Protein AF-A0A1D9QKJ8-F1 (afdb_monomer_lite)

Sequence (264 aa):
MQGLYPPAPGVQGMDSVLANGSIVKYSLGGYQYPNINSLSEKDYNYIWIAGINQCRTYDIATKFTKTSPNSTSLIASTEYFYLSLANTIFAGVGTSMINYRNAIDLYYHALYQYNHNSSIFEMPNSFGLLQILNGFVSEQAISFNTPSTGSSIQYIAGQTFASKIIQQFQQTISSSGISDKLSLYFGSYKPMLAFFYLSSLSTSDVTGRRFSTLPDYGSTIAFELFSYAEEGQYDSSTPFPNANELWVRFIFRNGTLNTDPLIS

Foldseek 3Di:
DCVVVPQDAPPDDPQDQDPVRDTDDDPPRRDDDDDDDDDDLPHPVVCQFCVCPPPPVLVVQLVCLCVDPVNVVQQVVCLVVQQVCCVPLVDPPDSVCRTLSNLVVSLVSLVCCCVPPVRLVPPPCSVVSSVVSQVSVLVSLLSQQQDDVPDGCSLSNLVSNVVVVVVLVVVCVVVQNPPSVDDDDDHAQRNQSSVCVVVCQLVDPVRNVVNSTRAAPPKDKDKDKDFDDPPPRDDPPDGRDDPVRIDIDIWIFRDDDPPTDIDD

Organism: Sclerotinia sclerotiorum (strain ATCC 18683 / 1980 / Ss-1) (NCBI:txid665079)

Secondary structure (DSSP, 8-state):
-TTTS---TT-----EE-TTS-EE--HHHH-------PPPTTSGGGHHHHTTTT-HHHHHHHHHHHTSHHHHHHHHHHHHHHHHTTTTTTTTS-GGG-SGGGHHHHHHHHHHHHHH-HHHHTSTTHHHHHHHHHHHHHHHHHHHHS-BTTB-GGGHHHHHHHHHHHHHHHHHHHTTTSS-S-------HHHHHHHHHHTTTTTSTTTHHHHSSPPPTT-EEEEEEEE---TT---TTSPPPPGGGEEEEEEEE-SS-TTPPEE-

Structure (mmCIF, N/CA/C/O backbone):
data_AF-A0A1D9QKJ8-F1
#
_entry.id   AF-A0A1D9QKJ8-F1
#
loop_
_atom_site.group_PDB
_atom_site.id
_atom_site.type_symbol
_atom_site.label_atom_id
_atom_site.label_alt_id
_atom_site.label_comp_id
_atom_site.label_asym_id
_atom_site.label_entity_id
_atom_site.label_seq_id
_atom_site.pdbx_PDB_ins_code
_atom_site.Cartn_x
_atom_site.Cartn_y
_atom_site.Cartn_z
_atom_site.occupancy
_atom_site.B_iso_or_equiv
_atom_site.auth_seq_id
_atom_site.auth_comp_id
_atom_site.auth_asym_id
_atom_site.auth_atom_id
_atom_site.pdbx_PDB_model_num
ATOM 1 N N . MET A 1 1 ? -1.146 -14.017 -11.000 1.00 89.38 1 MET A N 1
ATOM 2 C CA . MET A 1 1 ? -0.435 -14.105 -12.296 1.00 89.38 1 MET A CA 1
ATOM 3 C C . MET A 1 1 ? -1.234 -14.768 -13.415 1.00 89.38 1 MET A C 1
ATOM 5 O O . MET A 1 1 ? -1.060 -14.352 -14.548 1.00 89.38 1 MET A O 1
ATOM 9 N N . GLN A 1 2 ? -2.123 -15.731 -13.139 1.00 87.81 2 GLN A N 1
ATOM 10 C CA . GLN A 1 2 ? -2.889 -16.430 -14.189 1.00 87.81 2 GLN A CA 1
ATOM 11 C C . GLN A 1 2 ? -3.814 -15.535 -15.034 1.00 87.81 2 GLN A C 1
ATOM 13 O O . GLN A 1 2 ? -4.114 -15.881 -16.162 1.00 87.81 2 GLN A O 1
ATOM 18 N N . GLY A 1 3 ? -4.240 -14.368 -14.538 1.00 89.06 3 GLY A N 1
ATOM 19 C CA . GLY A 1 3 ? -4.951 -13.396 -15.382 1.00 89.06 3 GLY A CA 1
ATOM 20 C C . GLY A 1 3 ? -4.054 -12.696 -16.414 1.00 89.06 3 GLY A C 1
ATOM 21 O O . GLY A 1 3 ? -4.531 -12.335 -17.480 1.00 89.06 3 GLY A O 1
ATOM 22 N N . LEU A 1 4 ? -2.761 -12.519 -16.109 1.00 90.31 4 LEU A N 1
ATOM 23 C CA . LEU A 1 4 ? -1.786 -11.870 -16.997 1.00 90.31 4 LEU A CA 1
ATOM 24 C C . LEU A 1 4 ? -1.161 -12.868 -17.981 1.00 90.31 4 LEU A C 1
ATOM 26 O O . LEU A 1 4 ? -0.953 -12.547 -19.144 1.00 90.31 4 LEU A O 1
ATOM 30 N N . TYR A 1 5 ? -0.889 -14.083 -17.503 1.00 88.94 5 TYR A N 1
ATOM 31 C CA . TYR A 1 5 ? -0.404 -15.208 -18.298 1.00 88.94 5 TYR A CA 1
ATOM 32 C C . TYR A 1 5 ? -1.419 -16.354 -18.203 1.00 88.94 5 TYR A C 1
ATOM 34 O O . TYR A 1 5 ? -1.206 -17.285 -17.421 1.00 88.94 5 TYR A O 1
ATOM 42 N N . PRO A 1 6 ? -2.555 -16.262 -18.918 1.00 88.94 6 PRO A N 1
ATOM 43 C CA . PRO A 1 6 ? -3.586 -17.295 -18.885 1.00 88.94 6 PRO A CA 1
ATOM 44 C C . PRO A 1 6 ? -3.075 -18.615 -19.468 1.00 88.94 6 PRO A C 1
ATOM 46 O O . PRO A 1 6 ? -2.099 -18.611 -20.225 1.00 88.94 6 PRO A O 1
ATOM 49 N N . PRO A 1 7 ? -3.722 -19.754 -19.156 1.00 86.12 7 PRO A N 1
ATOM 50 C CA . PRO A 1 7 ? -3.390 -21.022 -19.787 1.00 86.12 7 PRO A CA 1
ATOM 51 C C . PRO A 1 7 ? -3.369 -20.882 -21.309 1.00 86.12 7 PRO A C 1
ATOM 53 O O . PRO A 1 7 ? -4.294 -20.318 -21.895 1.00 86.12 7 PRO A O 1
ATOM 56 N N . ALA A 1 8 ? -2.306 -21.373 -21.937 1.00 80.81 8 ALA A N 1
ATOM 57 C CA . ALA A 1 8 ? -2.072 -21.232 -23.365 1.00 80.81 8 ALA A CA 1
ATOM 58 C C . ALA A 1 8 ? -1.996 -22.628 -24.010 1.00 80.81 8 ALA A C 1
ATOM 60 O O . ALA A 1 8 ? -0.919 -23.233 -24.085 1.00 80.81 8 ALA A O 1
ATOM 61 N N . PRO A 1 9 ? -3.144 -23.188 -24.441 1.00 69.94 9 PRO A N 1
ATOM 62 C CA . PRO A 1 9 ? -3.193 -24.518 -25.027 1.00 69.94 9 PRO A CA 1
ATOM 63 C C . PRO A 1 9 ? -2.342 -24.559 -26.295 1.00 69.94 9 PRO A C 1
ATOM 65 O O . PRO A 1 9 ? -2.531 -23.757 -27.205 1.00 69.94 9 PRO A O 1
ATOM 68 N N . GLY A 1 10 ? -1.404 -25.500 -26.369 1.00 60.25 10 GLY A N 1
ATOM 69 C CA . GLY A 1 10 ? -0.581 -25.682 -27.566 1.00 60.25 10 GLY A CA 1
ATOM 70 C C . GLY A 1 10 ? 0.582 -24.700 -27.727 1.00 60.25 10 GLY A C 1
ATOM 71 O O . GLY A 1 10 ? 1.268 -24.784 -28.744 1.00 60.25 10 GLY A O 1
ATOM 72 N N . VAL A 1 11 ? 0.863 -23.829 -26.746 1.00 56.53 11 VAL A N 1
ATOM 73 C CA . VAL A 1 11 ? 2.169 -23.153 -26.691 1.00 56.53 11 VAL A CA 1
ATOM 74 C C . VAL A 1 11 ? 3.240 -24.220 -26.484 1.00 56.53 11 VAL A C 1
ATOM 76 O O . VAL A 1 11 ? 3.262 -24.906 -25.461 1.00 56.53 11 VAL A O 1
ATOM 79 N N . GLN A 1 12 ? 4.092 -24.397 -27.495 1.00 52.91 12 GLN A N 1
ATOM 80 C CA . GLN A 1 12 ? 5.248 -25.281 -27.423 1.00 52.91 12 GLN A CA 1
ATOM 81 C C . GLN A 1 12 ? 6.295 -24.667 -26.493 1.00 52.91 12 GLN A C 1
ATOM 83 O O . GLN A 1 12 ? 6.817 -23.583 -26.740 1.00 52.91 12 GLN A O 1
ATOM 88 N N . GLY A 1 13 ? 6.610 -25.381 -25.426 1.00 58.38 13 GLY A N 1
ATOM 89 C CA . GLY A 1 13 ? 7.698 -25.100 -24.500 1.00 58.38 13 GLY A CA 1
ATOM 90 C C . GLY A 1 13 ? 8.037 -26.394 -23.768 1.00 58.38 13 GLY A C 1
ATOM 91 O O . GLY A 1 13 ? 7.184 -27.275 -23.727 1.00 58.38 13 GLY A O 1
ATOM 92 N N . MET A 1 14 ? 9.288 -26.515 -23.291 1.00 52.50 14 MET A N 1
ATOM 93 C CA . MET A 1 14 ? 9.975 -27.754 -22.859 1.00 52.50 14 MET A CA 1
ATOM 94 C C . MET A 1 14 ? 9.083 -29.003 -22.794 1.00 52.50 14 MET A C 1
ATOM 96 O O . MET A 1 14 ? 8.659 -29.432 -21.719 1.00 52.50 14 MET A O 1
ATOM 100 N N . ASP A 1 15 ? 8.831 -29.592 -23.967 1.00 62.16 15 ASP A N 1
ATOM 101 C CA . ASP A 1 15 ? 8.231 -30.911 -24.089 1.00 62.16 15 ASP A CA 1
ATOM 102 C C . ASP A 1 15 ? 9.105 -31.874 -23.285 1.00 62.16 15 ASP A C 1
ATOM 104 O O . ASP A 1 15 ? 10.252 -32.159 -23.637 1.00 62.16 15 ASP A O 1
ATOM 108 N N . SER A 1 16 ? 8.588 -32.327 -22.146 1.00 59.88 16 SER A N 1
ATOM 109 C CA . SER A 1 16 ? 9.307 -33.280 -21.313 1.00 59.88 16 SER A CA 1
ATOM 110 C C . SER A 1 16 ? 8.993 -34.669 -21.839 1.00 59.88 16 SER A C 1
ATOM 112 O O . SER A 1 16 ? 7.868 -35.160 -21.715 1.00 59.88 16 SER A O 1
ATOM 114 N N . VAL A 1 17 ? 9.986 -35.292 -22.470 1.00 73.12 17 VAL A N 1
ATOM 115 C CA . VAL A 1 17 ? 9.892 -36.681 -22.915 1.00 73.12 17 VAL A CA 1
ATOM 116 C C . VAL A 1 17 ? 10.095 -37.577 -21.697 1.00 73.12 17 VAL A C 1
ATOM 118 O O . VAL A 1 17 ? 11.156 -37.568 -21.073 1.00 73.12 17 VAL A O 1
ATOM 121 N N . LEU A 1 18 ? 9.066 -38.336 -21.332 1.00 73.19 18 LEU A N 1
ATOM 122 C CA . LEU A 1 18 ? 9.160 -39.332 -20.269 1.00 73.19 18 LEU A CA 1
ATOM 123 C C . LEU A 1 18 ? 10.002 -40.530 -20.725 1.00 73.19 18 LEU A C 1
ATOM 125 O O . LEU A 1 18 ? 10.158 -40.790 -21.916 1.00 73.19 18 LEU A O 1
ATOM 129 N N . ALA A 1 19 ? 10.479 -41.332 -19.770 1.00 76.62 19 ALA A N 1
ATOM 130 C CA . ALA A 1 19 ? 11.290 -42.525 -20.042 1.00 76.62 19 ALA A CA 1
ATOM 131 C C . ALA A 1 19 ? 10.606 -43.571 -20.955 1.00 76.62 19 ALA A C 1
ATOM 133 O O . ALA A 1 19 ? 11.277 -44.429 -21.517 1.00 76.62 19 ALA A O 1
ATOM 134 N N . ASN A 1 20 ? 9.280 -43.503 -21.119 1.00 83.38 20 ASN A N 1
ATOM 135 C CA . ASN A 1 20 ? 8.497 -44.354 -22.021 1.00 83.38 20 ASN A CA 1
ATOM 136 C C . ASN A 1 20 ? 8.283 -43.747 -23.426 1.00 83.38 20 ASN A C 1
ATOM 138 O O . ASN A 1 20 ? 7.482 -44.271 -24.197 1.00 83.38 20 ASN A O 1
ATOM 142 N N . GLY A 1 21 ? 8.933 -42.623 -23.743 1.00 74.88 21 GLY A N 1
ATOM 143 C CA . GLY A 1 21 ? 8.820 -41.928 -25.028 1.00 74.88 21 GLY A CA 1
ATOM 144 C C . GLY A 1 21 ? 7.562 -41.070 -25.200 1.00 74.88 21 GLY A C 1
ATOM 145 O O . GLY A 1 21 ? 7.396 -40.449 -26.248 1.00 74.88 21 GLY A O 1
ATOM 146 N N . SER A 1 22 ? 6.677 -41.001 -24.200 1.00 79.62 22 SER A N 1
ATOM 147 C CA . SER A 1 22 ? 5.527 -40.093 -24.252 1.00 79.62 22 SER A CA 1
ATOM 148 C C . SER A 1 22 ? 5.946 -38.652 -23.968 1.00 79.62 22 SER A C 1
ATOM 150 O O . SER A 1 22 ? 6.802 -38.385 -23.124 1.00 79.62 22 SER A O 1
ATOM 152 N N . ILE A 1 23 ? 5.331 -37.718 -24.690 1.00 72.81 23 ILE A N 1
ATOM 153 C CA . ILE A 1 23 ? 5.560 -36.286 -24.520 1.00 72.81 23 ILE A CA 1
ATOM 154 C C . ILE A 1 23 ? 4.530 -35.757 -23.529 1.00 72.81 23 ILE A C 1
ATOM 156 O O . ILE A 1 23 ? 3.327 -35.770 -23.809 1.00 72.81 23 ILE A O 1
ATOM 160 N N . VAL A 1 24 ? 4.995 -35.262 -22.385 1.00 67.56 24 VAL A N 1
ATOM 161 C CA . VAL A 1 24 ? 4.147 -34.488 -21.478 1.00 67.56 24 VAL A CA 1
ATOM 162 C C . VAL A 1 24 ? 4.137 -33.053 -21.976 1.00 67.56 24 VAL A C 1
ATOM 164 O O . VAL A 1 24 ? 5.076 -32.290 -21.757 1.00 67.56 24 VAL A O 1
ATOM 167 N N . LYS A 1 25 ? 3.043 -32.704 -22.653 1.00 64.50 25 LYS A N 1
ATOM 168 C CA . LYS A 1 25 ? 2.666 -31.310 -22.901 1.00 64.50 25 LYS A CA 1
ATOM 169 C C . LYS A 1 25 ? 2.309 -30.674 -21.555 1.00 64.50 25 LYS A C 1
ATOM 171 O O . LYS A 1 25 ? 1.781 -31.385 -20.698 1.00 64.50 25 LYS A O 1
ATOM 176 N N . TYR A 1 26 ? 2.590 -29.379 -21.375 1.00 67.38 26 TYR A N 1
ATOM 177 C CA . TYR A 1 26 ? 2.303 -28.605 -20.153 1.00 67.38 26 TYR A CA 1
ATOM 178 C C . TYR A 1 26 ? 1.117 -29.154 -19.343 1.00 67.38 26 TYR A C 1
ATOM 180 O O . TYR A 1 26 ? -0.009 -29.245 -19.847 1.00 67.38 26 TYR A O 1
ATOM 188 N N . SER A 1 27 ? 1.367 -29.515 -18.082 1.00 65.19 27 SER A N 1
ATOM 189 C CA . SER A 1 27 ? 0.329 -30.008 -17.177 1.00 65.19 27 SER A CA 1
ATOM 190 C C . SER A 1 27 ? -0.775 -28.956 -16.968 1.00 65.19 27 SER A C 1
ATOM 192 O O . SER A 1 27 ? -0.604 -27.770 -17.252 1.00 65.19 27 SER A O 1
ATOM 194 N N . LEU A 1 28 ? -1.949 -29.401 -16.502 1.00 73.81 28 LEU A N 1
ATOM 195 C CA . LEU A 1 28 ? -3.099 -28.533 -16.192 1.00 73.81 28 LEU A CA 1
ATOM 196 C C . LEU A 1 28 ? -3.626 -27.705 -17.387 1.00 73.81 28 LEU A C 1
ATOM 198 O O . LEU A 1 28 ? -4.140 -26.606 -17.203 1.00 73.81 28 LEU A O 1
ATOM 202 N N . GLY A 1 29 ? -3.524 -28.230 -18.613 1.00 76.19 29 GLY A N 1
ATOM 203 C CA . GLY A 1 29 ? -4.167 -27.631 -19.791 1.00 76.19 29 GLY A CA 1
ATOM 204 C C . GLY A 1 29 ? -3.442 -26.410 -20.367 1.00 76.19 29 GLY A C 1
ATOM 205 O O . GLY A 1 29 ? -4.095 -25.503 -20.877 1.00 76.19 29 GLY A O 1
ATOM 206 N N . GLY A 1 30 ? -2.106 -26.378 -20.297 1.00 78.25 30 GLY A N 1
ATOM 207 C CA . GLY A 1 30 ? -1.310 -25.244 -20.789 1.00 78.25 30 GLY A CA 1
ATOM 208 C C . GLY A 1 30 ? -1.075 -24.157 -19.741 1.00 78.25 30 GLY A C 1
ATOM 209 O O . GLY A 1 30 ? -0.833 -23.007 -20.102 1.00 78.25 30 GLY A O 1
ATOM 210 N N . TYR A 1 31 ? -1.172 -24.499 -18.452 1.00 82.31 31 TYR A N 1
ATOM 211 C CA . TYR A 1 31 ? -0.899 -23.581 -17.348 1.00 82.31 31 TYR A CA 1
ATOM 212 C C . TYR A 1 31 ? 0.517 -23.001 -17.456 1.00 82.31 31 TYR A C 1
ATOM 214 O O . TYR A 1 31 ? 1.497 -23.737 -17.597 1.00 82.31 31 TYR A O 1
ATOM 222 N N . GLN A 1 32 ? 0.628 -21.675 -17.363 1.00 82.44 32 GLN A N 1
ATOM 223 C CA . GLN A 1 32 ? 1.913 -20.985 -17.407 1.00 82.44 32 GLN A CA 1
ATOM 224 C C . GLN A 1 32 ? 2.473 -20.815 -15.993 1.00 82.44 32 GLN A C 1
ATOM 226 O O . GLN A 1 32 ? 1.763 -20.379 -15.083 1.00 82.44 32 GLN A O 1
ATOM 231 N N . TYR A 1 33 ? 3.758 -21.133 -15.816 1.00 82.69 33 TYR A N 1
ATOM 232 C CA . TYR A 1 33 ? 4.480 -21.035 -14.545 1.00 82.69 33 TYR A CA 1
ATOM 233 C C . TYR A 1 33 ? 5.402 -19.806 -14.549 1.00 82.69 33 TYR A C 1
ATOM 235 O O . TYR A 1 33 ? 6.587 -19.933 -14.859 1.00 82.69 33 TYR A O 1
ATOM 243 N N . PRO A 1 34 ? 4.887 -18.601 -14.239 1.00 84.38 34 PRO A N 1
ATOM 244 C CA . PRO A 1 34 ? 5.733 -17.427 -14.098 1.00 84.38 34 PRO A CA 1
ATOM 245 C C . PRO A 1 34 ? 6.684 -17.628 -12.920 1.00 84.38 34 PRO A C 1
ATOM 247 O O . PRO A 1 34 ? 6.284 -18.122 -11.864 1.00 84.38 34 PRO A O 1
ATOM 250 N N . ASN A 1 35 ? 7.934 -17.209 -13.091 1.00 86.56 35 ASN A N 1
ATOM 251 C CA . ASN A 1 35 ? 8.881 -17.198 -11.990 1.00 86.56 35 ASN A CA 1
ATOM 252 C C . ASN A 1 35 ? 8.487 -16.092 -10.996 1.00 86.56 35 ASN A C 1
ATOM 254 O O . ASN A 1 35 ? 8.415 -14.919 -11.366 1.00 86.56 35 ASN A O 1
ATOM 258 N N . ILE A 1 36 ? 8.195 -16.474 -9.752 1.00 89.19 36 ILE A N 1
ATOM 259 C CA . ILE A 1 36 ? 7.854 -15.555 -8.666 1.00 89.19 36 ILE A CA 1
ATOM 260 C C . ILE A 1 36 ? 8.973 -15.629 -7.637 1.00 89.19 36 ILE A C 1
ATOM 262 O O . ILE A 1 36 ? 9.131 -16.632 -6.945 1.00 89.19 36 ILE A O 1
ATOM 266 N N . ASN A 1 37 ? 9.712 -14.532 -7.503 1.00 89.75 37 ASN A N 1
ATOM 267 C CA . ASN A 1 37 ? 10.712 -14.396 -6.457 1.00 89.75 37 ASN A CA 1
ATOM 268 C C . ASN A 1 37 ? 10.034 -13.935 -5.163 1.00 89.75 37 ASN A C 1
ATOM 270 O O . ASN A 1 37 ? 9.503 -12.826 -5.094 1.00 89.75 37 ASN A O 1
ATOM 274 N N . SER A 1 38 ? 10.066 -14.776 -4.130 1.00 90.12 38 SER A N 1
ATOM 275 C CA . SER A 1 38 ? 9.669 -14.399 -2.772 1.00 90.12 38 SER A CA 1
ATOM 276 C C . SER A 1 38 ? 10.897 -13.987 -1.970 1.00 90.12 38 SER A C 1
ATOM 278 O O . SER A 1 38 ? 11.860 -14.749 -1.876 1.00 90.12 38 SER A O 1
ATOM 280 N N . LEU A 1 39 ? 10.851 -12.806 -1.365 1.00 89.00 39 LEU A N 1
ATOM 281 C CA . LEU A 1 39 ? 11.941 -12.282 -0.551 1.00 89.00 39 LEU A CA 1
ATOM 282 C C . LEU A 1 39 ? 11.668 -12.577 0.925 1.00 89.00 39 LEU A C 1
ATOM 284 O O . LEU A 1 39 ? 10.555 -12.380 1.411 1.00 89.00 39 LEU A O 1
ATOM 288 N N . SER A 1 40 ? 12.687 -13.051 1.637 1.00 91.25 40 SER A N 1
ATOM 289 C CA . SER A 1 40 ? 12.641 -13.170 3.097 1.00 91.25 40 SER A CA 1
ATOM 290 C C . SER A 1 40 ? 12.768 -11.790 3.739 1.00 91.25 40 SER A C 1
ATOM 292 O O . SER A 1 40 ? 13.418 -10.912 3.181 1.00 91.25 40 SER A O 1
ATOM 294 N N . GLU A 1 41 ? 12.269 -11.613 4.964 1.00 87.50 41 GLU A N 1
ATOM 295 C CA . GLU A 1 41 ? 12.484 -10.374 5.729 1.00 87.50 41 GLU A CA 1
ATOM 296 C C . GLU A 1 41 ? 13.963 -10.068 6.007 1.00 87.50 41 GLU A C 1
ATOM 298 O O . GLU A 1 41 ? 14.302 -8.963 6.415 1.00 87.50 41 GLU A O 1
ATOM 303 N N . LYS A 1 42 ? 14.849 -11.055 5.832 1.00 89.31 42 LYS A N 1
ATOM 304 C CA . LYS A 1 42 ? 16.305 -10.901 5.963 1.00 89.31 42 LYS A CA 1
ATOM 305 C C . LYS A 1 42 ? 17.002 -10.582 4.635 1.00 89.31 42 LYS A C 1
ATOM 307 O O . LYS A 1 42 ? 18.213 -10.385 4.629 1.00 89.31 42 LYS A O 1
ATOM 312 N N . ASP A 1 43 ? 16.271 -10.583 3.523 1.00 92.19 43 ASP A N 1
ATOM 313 C CA . ASP A 1 43 ? 16.803 -10.205 2.218 1.00 92.19 43 ASP A CA 1
ATOM 314 C C . ASP A 1 43 ? 16.882 -8.679 2.120 1.00 92.19 43 ASP A C 1
ATOM 316 O O . ASP A 1 43 ? 15.907 -7.976 2.394 1.00 92.19 43 ASP A O 1
ATOM 320 N N . TYR A 1 44 ? 18.030 -8.152 1.696 1.00 88.56 44 TYR A N 1
ATOM 321 C CA . TYR A 1 44 ? 18.216 -6.708 1.560 1.00 88.56 44 TYR A CA 1
ATOM 322 C C . TYR A 1 44 ? 17.261 -6.088 0.524 1.00 88.56 44 TYR A C 1
ATOM 324 O O . TYR A 1 44 ? 16.929 -4.909 0.632 1.00 88.56 44 TYR A O 1
ATOM 332 N N . ASN A 1 45 ? 16.775 -6.863 -0.452 1.00 91.44 45 ASN A N 1
ATOM 333 C CA . ASN A 1 45 ? 15.798 -6.410 -1.443 1.00 91.44 45 ASN A CA 1
ATOM 334 C C . ASN A 1 45 ? 14.372 -6.317 -0.889 1.00 91.44 45 ASN A C 1
ATOM 336 O O . ASN A 1 45 ? 13.503 -5.744 -1.546 1.00 91.44 45 ASN A O 1
ATOM 340 N N . TYR A 1 46 ? 14.091 -6.856 0.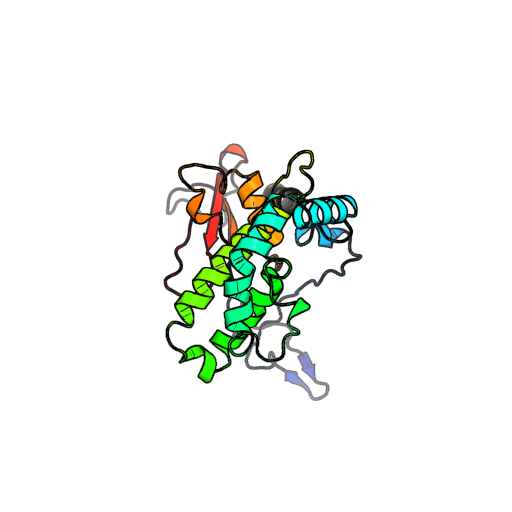301 1.00 92.94 46 TYR A N 1
ATOM 341 C CA . TYR A 1 46 ? 12.750 -6.783 0.885 1.00 92.94 46 TYR A CA 1
ATOM 342 C C . TYR A 1 46 ? 12.336 -5.340 1.215 1.00 92.94 46 TYR A C 1
ATOM 344 O O . TYR A 1 46 ? 11.151 -4.996 1.191 1.00 92.94 46 TYR A O 1
ATOM 352 N N . ILE A 1 47 ? 13.325 -4.464 1.422 1.00 94.81 47 ILE A N 1
ATOM 353 C CA . ILE A 1 47 ? 13.138 -3.040 1.712 1.00 94.81 47 ILE A CA 1
ATOM 354 C C . ILE A 1 47 ? 12.266 -2.323 0.668 1.00 94.81 47 ILE A C 1
ATOM 356 O O . ILE A 1 47 ? 11.539 -1.398 1.014 1.00 94.81 47 ILE A O 1
ATOM 360 N N . TRP A 1 48 ? 12.271 -2.766 -0.593 1.00 94.50 48 TRP A N 1
ATOM 361 C CA . TRP A 1 48 ? 11.541 -2.100 -1.677 1.00 94.50 48 TRP A CA 1
ATOM 362 C C . TRP A 1 48 ? 10.016 -2.201 -1.553 1.00 94.50 48 TRP A C 1
ATOM 364 O O . TRP A 1 48 ? 9.307 -1.325 -2.043 1.00 94.50 48 TRP A O 1
ATOM 374 N N . ILE A 1 49 ? 9.513 -3.252 -0.900 1.00 93.06 49 ILE A N 1
ATOM 375 C CA . ILE A 1 49 ? 8.073 -3.498 -0.692 1.00 93.06 49 ILE A CA 1
ATOM 376 C C . ILE A 1 49 ? 7.659 -3.404 0.782 1.00 93.06 49 ILE A C 1
ATOM 378 O O . ILE A 1 49 ? 6.468 -3.338 1.094 1.00 93.06 49 ILE A O 1
ATOM 382 N N . ALA A 1 50 ? 8.634 -3.392 1.693 1.00 93.81 50 ALA A N 1
ATOM 383 C CA . ALA A 1 50 ? 8.426 -3.424 3.134 1.00 93.81 50 ALA A CA 1
ATOM 384 C C . ALA A 1 50 ? 9.467 -2.571 3.882 1.00 93.81 50 ALA A C 1
ATOM 386 O O . ALA A 1 50 ? 10.013 -2.992 4.898 1.00 93.81 50 ALA A O 1
ATOM 387 N N . GLY A 1 51 ? 9.738 -1.352 3.402 1.00 94.25 51 GLY A N 1
ATOM 388 C CA . GLY A 1 51 ? 10.825 -0.496 3.906 1.00 94.25 51 GLY A CA 1
ATOM 389 C C . GLY A 1 51 ? 10.748 -0.067 5.377 1.00 94.25 51 GLY A C 1
ATOM 390 O O . GLY A 1 51 ? 11.698 0.510 5.896 1.00 94.25 51 GLY A O 1
ATOM 391 N N . ILE A 1 52 ? 9.638 -0.349 6.059 1.00 94.75 52 ILE A N 1
ATOM 392 C CA . ILE A 1 52 ? 9.472 -0.116 7.501 1.00 94.75 52 ILE A CA 1
ATOM 393 C C . ILE A 1 52 ? 9.849 -1.336 8.356 1.00 94.75 52 ILE A C 1
ATOM 395 O O . ILE A 1 52 ? 9.996 -1.211 9.571 1.00 94.75 52 ILE A O 1
ATOM 399 N N . ASN A 1 53 ? 9.970 -2.525 7.760 1.00 92.25 53 ASN A N 1
ATOM 400 C CA . ASN A 1 53 ? 10.282 -3.738 8.506 1.00 92.25 53 ASN A CA 1
ATOM 401 C C . ASN A 1 53 ? 11.721 -3.654 9.028 1.00 92.25 53 ASN A C 1
ATOM 403 O O . ASN A 1 53 ? 12.606 -3.122 8.363 1.00 92.25 53 ASN A O 1
ATOM 407 N N . GLN A 1 54 ? 11.944 -4.162 10.244 1.00 90.25 54 GLN A N 1
ATOM 408 C CA . GLN A 1 54 ? 13.239 -4.095 10.940 1.00 90.25 54 GLN A CA 1
ATOM 409 C C . GLN A 1 54 ? 13.779 -2.657 11.124 1.00 90.25 54 GLN A C 1
ATOM 411 O O . GLN A 1 54 ? 14.970 -2.455 11.365 1.00 90.25 54 GLN A O 1
ATOM 416 N N . CYS A 1 55 ? 12.907 -1.644 11.076 1.00 93.75 55 CYS A N 1
ATOM 417 C CA . CYS A 1 55 ? 13.269 -0.249 11.294 1.00 93.75 55 CYS A CA 1
ATOM 418 C C . CYS A 1 55 ? 12.922 0.191 12.725 1.00 93.75 55 CYS A C 1
ATOM 420 O O . CYS A 1 55 ? 11.827 0.673 13.011 1.00 93.75 55 CYS A O 1
ATOM 422 N N . ARG A 1 56 ? 13.897 0.106 13.638 1.00 95.50 56 ARG A N 1
ATOM 423 C CA . ARG A 1 56 ? 13.705 0.494 15.050 1.00 95.50 56 ARG A CA 1
ATOM 424 C C . ARG A 1 56 ? 13.192 1.928 15.220 1.00 95.50 56 ARG A C 1
ATOM 426 O O . ARG A 1 56 ? 12.394 2.201 16.114 1.00 95.50 56 ARG A O 1
ATOM 433 N N . THR A 1 57 ? 13.658 2.857 14.389 1.00 95.06 57 THR A N 1
ATOM 434 C CA . THR A 1 57 ? 13.228 4.261 14.446 1.00 95.06 57 THR A CA 1
ATOM 435 C C . THR A 1 57 ? 11.754 4.404 14.063 1.00 95.06 57 THR A C 1
ATOM 437 O O . THR A 1 57 ? 11.032 5.156 14.717 1.00 95.06 57 THR A O 1
ATOM 440 N N . TYR A 1 58 ? 11.284 3.635 13.075 1.00 96.06 58 TYR A N 1
ATOM 441 C CA . TYR A 1 58 ? 9.867 3.550 12.723 1.00 96.06 58 TYR A CA 1
ATOM 442 C C . TYR A 1 58 ? 9.031 2.955 13.861 1.00 96.06 58 TYR A C 1
ATOM 444 O O . TYR A 1 58 ? 7.974 3.498 14.186 1.00 96.06 58 TYR A O 1
ATOM 452 N N . ASP A 1 59 ? 9.510 1.895 14.518 1.00 95.50 59 ASP A N 1
ATOM 453 C CA . ASP A 1 59 ? 8.799 1.279 15.648 1.00 95.50 59 ASP A CA 1
ATOM 454 C C . ASP A 1 59 ? 8.617 2.265 16.809 1.00 95.50 59 ASP A C 1
ATOM 456 O O . ASP A 1 59 ? 7.536 2.372 17.395 1.00 95.50 59 ASP A O 1
ATOM 460 N N . ILE A 1 60 ? 9.667 3.032 17.118 1.00 95.25 60 ILE A N 1
ATOM 461 C CA . ILE A 1 60 ? 9.632 4.088 18.135 1.00 95.25 60 ILE A CA 1
ATOM 462 C C . ILE A 1 60 ? 8.631 5.180 17.739 1.00 95.25 60 ILE A C 1
ATOM 464 O O . ILE A 1 60 ? 7.786 5.554 18.555 1.00 95.25 60 ILE A O 1
ATOM 468 N N . ALA A 1 61 ? 8.684 5.664 16.497 1.00 95.12 61 ALA A N 1
ATOM 469 C CA . ALA A 1 61 ? 7.770 6.692 16.005 1.00 95.12 61 ALA A CA 1
ATOM 470 C C . ALA A 1 61 ? 6.307 6.216 16.030 1.00 95.12 61 ALA A C 1
ATOM 472 O O . ALA A 1 61 ? 5.434 6.915 16.539 1.00 95.12 61 ALA A O 1
ATOM 473 N N . THR A 1 62 ? 6.049 4.981 15.599 1.00 94.31 62 THR A N 1
ATOM 474 C CA . THR A 1 62 ? 4.724 4.348 15.659 1.00 94.31 62 THR A CA 1
ATOM 475 C C . THR A 1 62 ? 4.223 4.247 17.097 1.00 94.31 62 THR A C 1
ATOM 477 O O . THR A 1 62 ? 3.053 4.526 17.368 1.00 94.31 62 THR A O 1
ATOM 480 N N . LYS A 1 63 ? 5.094 3.880 18.049 1.00 94.31 63 LYS A N 1
ATOM 481 C CA . LYS A 1 63 ? 4.741 3.843 19.473 1.00 94.31 63 LYS A CA 1
ATOM 482 C C . LYS A 1 63 ? 4.338 5.227 19.982 1.00 94.31 63 LYS A C 1
ATOM 484 O O . LYS A 1 63 ? 3.314 5.322 20.652 1.00 94.31 63 LYS A O 1
ATOM 489 N N . PHE A 1 64 ? 5.082 6.276 19.628 1.00 94.38 64 PHE A N 1
ATOM 490 C CA . PHE A 1 64 ? 4.720 7.651 19.979 1.00 94.38 64 PHE A CA 1
ATOM 491 C C . PHE A 1 64 ? 3.386 8.078 19.358 1.00 94.38 64 PHE A C 1
ATOM 493 O O . PHE A 1 64 ? 2.549 8.637 20.069 1.00 94.38 64 PHE A O 1
ATOM 500 N N . THR A 1 65 ? 3.132 7.755 18.086 1.00 94.00 65 THR A N 1
ATOM 501 C CA . THR A 1 65 ? 1.833 8.015 17.442 1.00 94.00 65 THR A CA 1
ATOM 502 C C . THR A 1 65 ? 0.693 7.318 18.193 1.00 94.00 65 THR A C 1
ATOM 504 O O . THR A 1 65 ? -0.306 7.961 18.522 1.00 94.00 65 THR A O 1
ATOM 507 N N . LYS A 1 66 ? 0.862 6.039 18.561 1.00 93.75 66 LYS A N 1
ATOM 508 C CA . LYS A 1 66 ? -0.118 5.233 19.324 1.00 93.75 66 LYS A CA 1
ATOM 509 C C . LYS A 1 66 ? -0.389 5.726 20.751 1.00 93.75 66 LYS A C 1
ATOM 511 O O . LYS A 1 66 ? -1.336 5.256 21.387 1.00 93.75 66 LYS A O 1
ATOM 516 N N . THR A 1 67 ? 0.463 6.589 21.296 1.00 93.88 67 THR A N 1
ATOM 517 C CA . THR A 1 67 ? 0.302 7.192 22.631 1.00 93.88 67 THR A CA 1
ATOM 518 C C . THR A 1 67 ? 0.108 8.706 22.565 1.00 93.88 67 THR A C 1
ATOM 520 O O . THR A 1 67 ? 0.174 9.378 23.591 1.00 93.88 67 THR A O 1
ATOM 523 N N . SER A 1 68 ? -0.097 9.259 21.368 1.00 94.00 68 SER A N 1
ATOM 524 C CA . SER A 1 68 ? -0.298 10.692 21.168 1.00 94.00 68 SER A CA 1
ATOM 525 C C . SER A 1 68 ? -1.641 11.166 21.745 1.00 94.00 68 SER A C 1
ATOM 527 O O . SER A 1 68 ? -2.583 10.371 21.831 1.00 94.00 68 SER A O 1
ATOM 529 N N . PRO A 1 69 ? -1.786 12.463 22.084 1.00 95.25 69 PRO A N 1
ATOM 530 C CA . PRO A 1 69 ? -3.068 13.026 22.509 1.00 95.25 69 PRO A CA 1
ATOM 531 C C . PRO A 1 69 ? -4.202 12.777 21.508 1.00 95.25 69 PRO A C 1
ATOM 533 O O . PRO A 1 69 ? -5.312 12.463 21.927 1.00 95.25 69 PRO A O 1
ATOM 536 N N . ASN A 1 70 ? -3.914 12.831 20.199 1.00 93.25 70 ASN A N 1
ATOM 537 C CA . ASN A 1 70 ? -4.898 12.518 19.160 1.00 93.25 70 ASN A CA 1
ATOM 538 C C . ASN A 1 70 ? -5.380 11.064 19.263 1.00 93.25 70 ASN A C 1
ATOM 540 O O . ASN A 1 70 ? -6.577 10.808 19.343 1.00 93.25 70 ASN A O 1
ATOM 544 N N . SER A 1 71 ? -4.448 10.107 19.354 1.00 94.50 71 SER A N 1
ATOM 545 C CA . SER A 1 71 ? -4.802 8.692 19.504 1.00 94.50 71 SER A CA 1
ATOM 546 C C . SER A 1 71 ? -5.572 8.422 20.797 1.00 94.50 71 SER A C 1
ATOM 548 O O . SER A 1 71 ? -6.493 7.611 20.786 1.00 94.50 71 SER A O 1
ATOM 550 N N . THR A 1 72 ? -5.209 9.071 21.904 1.00 96.50 72 THR A N 1
ATOM 551 C CA . THR A 1 72 ? -5.923 8.937 23.183 1.00 96.50 72 THR A CA 1
ATOM 552 C C . THR A 1 72 ? -7.340 9.504 23.091 1.00 96.50 72 THR A C 1
ATOM 554 O O . THR A 1 72 ? -8.279 8.862 23.556 1.00 96.50 72 THR A O 1
ATOM 557 N N . SER A 1 73 ? -7.504 10.662 22.444 1.00 97.19 73 SER A N 1
ATOM 558 C CA . SER A 1 73 ? -8.811 11.279 22.192 1.00 97.19 73 SER A CA 1
ATOM 559 C C . SER A 1 73 ? -9.714 10.367 21.359 1.00 97.19 73 SER A C 1
ATOM 561 O O . SER A 1 73 ? -10.851 10.123 21.748 1.00 97.19 73 SER A O 1
ATOM 563 N N . LEU A 1 74 ? -9.190 9.786 20.272 1.00 97.06 74 LEU A N 1
ATOM 564 C CA . LEU A 1 74 ? -9.931 8.853 19.413 1.00 97.06 74 LEU A CA 1
ATOM 565 C C . LEU A 1 74 ? -10.322 7.565 20.135 1.00 97.06 74 LEU A C 1
ATOM 567 O O . LEU A 1 74 ? -11.429 7.074 19.941 1.00 97.06 74 LEU A O 1
ATOM 571 N N . ILE A 1 75 ? -9.449 7.016 20.987 1.00 98.00 75 ILE A N 1
ATOM 572 C CA . ILE A 1 75 ? -9.798 5.848 21.809 1.00 98.00 75 ILE A CA 1
ATOM 573 C C . ILE A 1 75 ? -10.999 6.175 22.698 1.00 98.00 75 ILE A C 1
ATOM 575 O O . ILE A 1 75 ? -11.966 5.423 22.681 1.00 98.00 75 ILE A O 1
ATOM 579 N N . ALA A 1 76 ? -10.964 7.299 23.416 1.00 98.19 76 ALA A N 1
ATOM 580 C CA . ALA A 1 76 ? -12.045 7.688 24.319 1.00 98.19 76 ALA A CA 1
ATOM 581 C C . ALA A 1 76 ? -13.345 8.031 23.570 1.00 98.19 76 ALA A C 1
ATOM 583 O O . ALA A 1 76 ? -14.424 7.595 23.963 1.00 98.19 76 ALA A O 1
ATOM 584 N N . SER A 1 77 ? -13.262 8.787 22.472 1.00 98.19 77 SER A N 1
ATOM 585 C CA . SER A 1 77 ? -14.444 9.244 21.731 1.00 98.19 77 SER A CA 1
ATOM 586 C C . SER A 1 77 ? -15.145 8.130 20.949 1.00 98.19 77 SER A C 1
ATOM 588 O O . SER A 1 77 ? -16.341 8.237 20.680 1.00 98.19 77 SER A O 1
ATOM 590 N N . THR A 1 78 ? -14.435 7.049 20.607 1.00 98.25 78 THR A N 1
ATOM 591 C CA . THR A 1 78 ? -14.982 5.913 19.843 1.00 98.25 78 THR A CA 1
ATOM 592 C C . THR A 1 78 ? -15.235 4.664 20.689 1.00 98.25 78 THR A C 1
ATOM 594 O O . THR A 1 78 ? -15.762 3.680 20.170 1.00 98.25 78 THR A O 1
ATOM 597 N N . GLU A 1 79 ? -14.910 4.683 21.984 1.00 97.94 79 GLU A N 1
ATOM 598 C CA . GLU A 1 79 ? -15.016 3.519 22.875 1.00 97.94 79 GLU A CA 1
ATOM 599 C C . GLU A 1 79 ? -16.426 2.919 22.881 1.00 97.94 79 GLU A C 1
ATOM 601 O O . GLU A 1 79 ? -16.595 1.725 22.635 1.00 97.94 79 GLU A O 1
ATOM 606 N N . TYR A 1 80 ? -17.449 3.758 23.075 1.00 98.12 80 TYR A N 1
ATOM 607 C CA . TYR A 1 80 ? -18.842 3.309 23.071 1.00 98.12 80 TYR A CA 1
ATOM 608 C C . TYR A 1 80 ? -19.230 2.651 21.741 1.00 98.12 80 TYR A C 1
ATOM 610 O O . TYR A 1 80 ? -19.874 1.603 21.733 1.00 98.12 80 TYR A O 1
ATOM 618 N N . PHE A 1 81 ? -18.801 3.233 20.616 1.00 98.31 81 PHE A N 1
ATOM 619 C CA . PHE A 1 81 ? -19.056 2.670 19.293 1.00 98.31 81 PHE A CA 1
ATOM 620 C C . PHE A 1 81 ? -18.421 1.282 19.152 1.00 98.31 81 PHE A C 1
ATOM 622 O O . PHE A 1 81 ? -19.122 0.328 18.818 1.00 98.31 81 PHE A O 1
ATOM 629 N N . TYR A 1 82 ? -17.131 1.138 19.464 1.00 98.44 82 TYR A N 1
ATOM 630 C CA . TYR A 1 82 ? -16.437 -0.147 19.365 1.00 98.44 82 TYR A CA 1
ATOM 631 C C . TYR A 1 82 ? -17.074 -1.210 20.270 1.00 98.44 82 TYR A C 1
ATOM 633 O O . TYR A 1 82 ? -17.355 -2.319 19.811 1.00 98.44 82 TYR A O 1
ATOM 641 N N . LEU A 1 83 ? -17.366 -0.872 21.528 1.00 98.12 83 LEU A N 1
ATOM 642 C CA . LEU A 1 83 ? -17.974 -1.803 22.481 1.00 98.12 83 LEU A CA 1
ATOM 643 C C . LEU A 1 83 ? -19.414 -2.182 22.111 1.00 98.12 83 LEU A C 1
ATOM 645 O O . LEU A 1 83 ? -19.827 -3.308 22.388 1.00 98.12 83 LEU A O 1
ATOM 649 N N . SER A 1 84 ? -20.163 -1.307 21.430 1.00 97.50 84 SER A N 1
ATOM 650 C CA . SER A 1 84 ? -21.503 -1.647 20.923 1.00 97.50 84 SER A CA 1
ATOM 651 C C . SER A 1 84 ? -21.491 -2.807 19.915 1.00 97.50 84 SER A C 1
ATOM 653 O O . SER A 1 84 ? -22.490 -3.511 19.770 1.00 97.50 84 SER A O 1
ATOM 655 N N . LEU A 1 85 ? -20.345 -3.056 19.270 1.00 97.81 85 LEU A N 1
ATOM 656 C CA . LEU A 1 85 ? -20.143 -4.128 18.292 1.00 97.81 85 LEU A CA 1
ATOM 657 C C . LEU A 1 85 ? -19.559 -5.417 18.901 1.00 97.81 85 LEU A C 1
ATOM 659 O O . LEU A 1 85 ? -19.365 -6.403 18.185 1.00 97.81 85 LEU A O 1
ATOM 663 N N . ALA A 1 86 ? -19.286 -5.438 20.212 1.00 97.75 86 ALA A N 1
ATOM 664 C CA . ALA A 1 86 ? -18.586 -6.537 20.882 1.00 97.75 86 ALA A CA 1
ATOM 665 C C . ALA A 1 86 ? -19.314 -7.885 20.798 1.00 97.75 86 ALA A C 1
ATOM 667 O O . ALA A 1 86 ? -18.680 -8.925 20.659 1.00 97.75 86 ALA A O 1
ATOM 668 N N . ASN A 1 87 ? -20.646 -7.866 20.847 1.00 96.25 87 ASN A N 1
ATOM 669 C CA . ASN A 1 87 ? -21.472 -9.075 20.784 1.00 96.25 87 ASN A CA 1
ATOM 670 C C . ASN A 1 87 ? -21.989 -9.384 19.368 1.00 96.25 87 ASN A C 1
ATOM 672 O O . ASN A 1 87 ? -22.781 -10.309 19.205 1.00 96.25 87 ASN A O 1
ATOM 676 N N . THR A 1 88 ? -21.581 -8.610 18.357 1.00 95.94 88 THR A N 1
ATOM 677 C CA . THR A 1 88 ? -22.002 -8.786 16.959 1.00 95.94 88 THR A CA 1
ATOM 678 C C . THR A 1 88 ? -20.788 -9.019 16.062 1.00 95.94 88 THR A C 1
ATOM 680 O O . THR A 1 88 ? -20.271 -10.132 16.013 1.00 95.94 88 THR A O 1
ATOM 683 N N . ILE A 1 89 ? -20.295 -7.979 15.385 1.00 97.06 89 ILE A N 1
ATOM 684 C CA . ILE A 1 89 ? -19.176 -8.044 14.435 1.00 97.06 89 ILE A CA 1
ATOM 685 C C . ILE A 1 89 ? -17.896 -8.541 15.121 1.00 97.06 89 ILE A C 1
ATOM 687 O O . ILE A 1 89 ? -17.105 -9.234 14.491 1.00 97.06 89 ILE A O 1
ATOM 691 N N . PHE A 1 90 ? -17.702 -8.223 16.405 1.00 98.00 90 PHE A N 1
ATOM 692 C CA . PHE A 1 90 ? -16.514 -8.606 17.175 1.00 98.00 90 PHE A CA 1
ATOM 693 C C . PHE A 1 90 ? -16.768 -9.741 18.173 1.00 98.00 90 PHE A C 1
ATOM 695 O O . PHE A 1 90 ? -16.010 -9.898 19.133 1.00 98.00 90 PHE A O 1
ATOM 702 N N . ALA A 1 91 ? -17.812 -10.547 17.959 1.00 95.88 91 ALA A N 1
ATOM 703 C CA . ALA A 1 91 ? -18.100 -11.687 18.820 1.00 95.88 91 ALA A CA 1
ATOM 704 C C . ALA A 1 91 ? -16.878 -12.623 18.930 1.00 95.88 91 ALA A C 1
ATOM 706 O O . ALA A 1 91 ? -16.309 -13.061 17.931 1.00 95.88 91 ALA A O 1
ATOM 707 N N . GLY A 1 92 ? -16.468 -12.923 20.165 1.00 94.00 92 GLY A N 1
ATOM 708 C CA . GLY A 1 92 ? -15.292 -13.753 20.459 1.00 94.00 92 GLY A CA 1
ATOM 709 C C . GLY A 1 92 ? -13.961 -12.996 20.535 1.00 94.00 92 GLY A C 1
ATOM 710 O O . GLY A 1 92 ? -12.962 -13.578 20.958 1.00 94.00 92 GLY A O 1
ATOM 711 N N . VAL A 1 93 ? -13.925 -11.703 20.199 1.00 97.12 93 VAL A N 1
ATOM 712 C CA . VAL A 1 93 ? -12.767 -10.839 20.464 1.00 97.12 93 VAL A CA 1
ATOM 713 C C . VAL A 1 93 ? -12.798 -10.408 21.933 1.00 97.12 93 VAL A C 1
ATOM 715 O O . VAL A 1 93 ? -13.834 -10.006 22.459 1.00 97.12 93 VAL A O 1
ATOM 718 N N . GLY A 1 94 ? -11.661 -10.488 22.628 1.00 97.00 94 GLY A N 1
ATOM 719 C CA . GLY A 1 94 ? -11.569 -10.021 24.014 1.00 97.00 94 GLY A CA 1
ATOM 720 C C . GLY A 1 94 ? -11.862 -8.521 24.110 1.00 97.00 94 GLY A C 1
ATOM 721 O O . GLY A 1 94 ? -11.289 -7.738 23.359 1.00 97.00 94 GLY A O 1
ATOM 722 N N . THR A 1 95 ? -12.713 -8.101 25.048 1.00 95.25 95 THR A N 1
ATOM 723 C CA . THR A 1 95 ? -13.185 -6.705 25.164 1.00 95.25 95 THR A CA 1
ATOM 724 C C . THR A 1 95 ? -12.058 -5.681 25.312 1.00 95.25 95 THR A C 1
ATOM 726 O O . THR A 1 95 ? -12.162 -4.579 24.783 1.00 95.25 95 THR A O 1
ATOM 729 N N . SER A 1 96 ? -10.935 -6.051 25.936 1.00 95.94 96 SER A N 1
ATOM 730 C CA . SER A 1 96 ? -9.732 -5.209 26.035 1.00 95.94 96 SER A CA 1
ATOM 731 C C . SER A 1 96 ? -9.090 -4.874 24.680 1.00 95.94 96 SER A C 1
ATOM 733 O O . SER A 1 96 ? -8.351 -3.894 24.573 1.00 95.94 96 SER A O 1
ATOM 735 N N . MET A 1 97 ? -9.377 -5.662 23.642 1.00 97.12 97 MET A N 1
ATOM 736 C CA . MET A 1 97 ? -8.904 -5.447 22.276 1.00 97.12 97 MET A CA 1
ATOM 737 C C . MET A 1 97 ? -9.883 -4.620 21.434 1.00 97.12 97 MET A C 1
ATOM 739 O O . MET A 1 97 ? -9.478 -4.090 20.403 1.00 97.12 97 MET A O 1
ATOM 743 N N . ILE A 1 98 ? -11.139 -4.470 21.861 1.00 98.25 98 ILE A N 1
ATOM 744 C CA . ILE A 1 98 ? -12.212 -3.830 21.088 1.00 98.25 98 ILE A CA 1
ATOM 745 C C . ILE A 1 98 ? -12.192 -2.315 21.324 1.00 98.25 98 ILE A C 1
ATOM 747 O O . ILE A 1 98 ? -12.989 -1.764 22.076 1.00 98.25 98 ILE A O 1
ATOM 751 N N . ASN A 1 99 ? -11.222 -1.633 20.718 1.00 97.44 99 ASN A N 1
ATOM 752 C CA . ASN A 1 99 ? -11.107 -0.175 20.731 1.00 97.44 99 ASN A CA 1
ATOM 753 C C . ASN A 1 99 ? -10.213 0.318 19.582 1.00 97.44 99 ASN A C 1
ATOM 755 O O . ASN A 1 99 ? -9.489 -0.461 18.956 1.00 97.44 99 ASN A O 1
ATOM 759 N N . TYR A 1 100 ? -10.199 1.635 19.360 1.00 98.19 100 TYR A N 1
ATOM 760 C CA . TYR A 1 100 ? -9.440 2.281 18.284 1.00 98.19 100 TYR A CA 1
ATOM 761 C C . TYR A 1 100 ? -7.942 1.930 18.251 1.00 98.19 100 TYR A C 1
ATOM 763 O O . TYR A 1 100 ? -7.338 1.941 17.179 1.00 98.19 100 TYR A O 1
ATOM 771 N N . ARG A 1 101 ? -7.309 1.557 19.375 1.00 96.69 101 ARG A N 1
ATOM 772 C CA . ARG A 1 101 ? -5.889 1.144 19.387 1.00 96.69 101 ARG A CA 1
ATOM 773 C C . ARG A 1 101 ? -5.612 -0.023 18.434 1.00 96.69 101 ARG A C 1
ATOM 775 O O . ARG A 1 101 ? -4.492 -0.119 17.932 1.00 96.69 101 ARG A O 1
ATOM 782 N N . ASN A 1 102 ? -6.617 -0.861 18.187 1.00 97.44 102 ASN A N 1
ATOM 783 C CA . ASN A 1 102 ? -6.553 -2.027 17.311 1.00 97.44 102 ASN A CA 1
ATOM 784 C C . ASN A 1 102 ? -7.410 -1.848 16.042 1.00 97.44 102 ASN A C 1
ATOM 786 O O . ASN A 1 102 ? -7.840 -2.839 15.460 1.00 97.44 102 ASN A O 1
ATOM 790 N N . ALA A 1 103 ? -7.681 -0.607 15.609 1.00 98.00 103 ALA A N 1
ATOM 791 C CA . ALA A 1 103 ? -8.575 -0.324 14.481 1.00 98.00 103 ALA A CA 1
ATOM 792 C C . ALA A 1 103 ? -8.187 -1.070 13.192 1.00 98.00 103 ALA A C 1
ATOM 794 O O . ALA A 1 103 ? -9.078 -1.553 12.501 1.00 98.00 103 ALA A O 1
ATOM 795 N N . ILE A 1 104 ? -6.889 -1.226 12.892 1.00 97.25 104 ILE A N 1
ATOM 796 C CA . ILE A 1 104 ? -6.421 -2.027 11.742 1.00 97.25 104 ILE A CA 1
ATOM 797 C C . ILE A 1 104 ? -6.896 -3.481 11.821 1.00 97.25 104 ILE A C 1
ATOM 799 O O . ILE A 1 104 ? -7.541 -3.965 10.890 1.00 97.25 104 ILE A O 1
ATOM 803 N N . ASP A 1 105 ? -6.615 -4.170 12.925 1.00 97.75 105 ASP A N 1
ATOM 804 C CA . ASP A 1 105 ? -6.957 -5.588 13.070 1.00 97.75 105 ASP A CA 1
ATOM 805 C C . ASP A 1 105 ? -8.476 -5.787 13.164 1.00 97.75 105 ASP A C 1
ATOM 807 O O . ASP A 1 105 ? -9.032 -6.703 12.554 1.00 97.75 105 ASP A O 1
ATOM 811 N N . LEU A 1 106 ? -9.168 -4.892 13.876 1.00 98.44 106 LEU A N 1
ATOM 812 C CA . LEU A 1 106 ? -10.624 -4.919 14.005 1.00 98.44 106 LEU A CA 1
ATOM 813 C C . LEU A 1 106 ? -11.321 -4.647 12.671 1.00 98.44 106 LEU A C 1
ATOM 815 O O . LEU A 1 106 ? -12.303 -5.316 12.363 1.00 98.44 106 LEU A O 1
ATOM 819 N N . TYR A 1 107 ? -10.824 -3.719 11.852 1.00 98.44 107 TYR A N 1
ATOM 820 C CA . TYR A 1 107 ? -11.395 -3.479 10.529 1.00 98.44 107 TYR A CA 1
ATOM 821 C C . TYR A 1 107 ? -11.259 -4.705 9.627 1.00 98.44 107 TYR A C 1
ATOM 823 O O . TYR A 1 107 ? -12.248 -5.123 9.032 1.00 98.44 107 TYR A O 1
ATOM 831 N N . TYR A 1 108 ? -10.076 -5.325 9.555 1.00 97.69 108 TYR A N 1
ATOM 832 C CA . TYR A 1 108 ? -9.907 -6.528 8.735 1.00 97.69 108 TYR A CA 1
ATOM 833 C C . TYR A 1 108 ? -10.726 -7.710 9.261 1.00 97.69 108 TYR A C 1
ATOM 835 O O . TYR A 1 108 ? -11.269 -8.473 8.462 1.00 97.69 108 TYR A O 1
ATOM 843 N N . HIS A 1 109 ? -10.897 -7.829 10.582 1.00 98.00 109 HIS A N 1
ATOM 844 C CA . HIS A 1 109 ? -11.838 -8.784 11.162 1.00 98.00 109 HIS A CA 1
ATOM 845 C C . HIS A 1 109 ? -13.280 -8.497 10.721 1.00 98.00 109 HIS A C 1
ATOM 847 O O . HIS A 1 109 ? -13.964 -9.398 10.242 1.00 98.00 109 HIS A O 1
ATOM 853 N N . ALA A 1 110 ? -13.737 -7.248 10.833 1.00 98.25 110 ALA A N 1
ATOM 854 C CA . ALA A 1 110 ? -15.080 -6.843 10.426 1.00 98.25 110 ALA A CA 1
ATOM 855 C C . ALA A 1 110 ? -15.323 -7.061 8.928 1.00 98.25 110 ALA A C 1
ATOM 857 O O . ALA A 1 110 ? -16.376 -7.565 8.547 1.00 98.25 110 ALA A O 1
ATOM 858 N N . LEU A 1 111 ? -14.340 -6.737 8.085 1.00 97.31 111 LEU A N 1
ATOM 859 C CA . LEU A 1 111 ? -14.388 -6.959 6.642 1.00 97.31 111 LEU A CA 1
ATOM 860 C C . LEU A 1 111 ? -14.484 -8.454 6.315 1.00 97.31 111 LEU A C 1
ATOM 862 O O . LEU A 1 111 ? -15.280 -8.850 5.465 1.00 97.31 111 LEU A O 1
ATOM 866 N N . TYR A 1 112 ? -13.715 -9.295 7.011 1.00 97.31 112 TYR A N 1
ATOM 867 C CA . TYR A 1 112 ? -13.813 -10.746 6.874 1.00 97.31 112 TYR A CA 1
ATOM 868 C C . TYR A 1 112 ? -15.203 -11.257 7.277 1.00 97.31 112 TYR A C 1
ATOM 870 O O . TYR A 1 112 ? -15.819 -12.003 6.519 1.00 97.31 112 TYR A O 1
ATOM 878 N N . GLN A 1 113 ? -15.728 -10.825 8.429 1.00 98.00 113 GLN A N 1
ATOM 879 C CA . GLN A 1 113 ? -17.076 -11.193 8.875 1.00 98.00 113 GLN A CA 1
ATOM 880 C C . GLN A 1 113 ? -18.136 -10.751 7.864 1.00 98.00 113 GLN A C 1
ATOM 882 O O . GLN A 1 113 ? -18.983 -11.547 7.481 1.00 98.00 113 GLN A O 1
ATOM 887 N N . TYR A 1 114 ? -18.063 -9.517 7.371 1.00 97.38 114 TYR A N 1
ATOM 888 C CA . TYR A 1 114 ? -18.995 -9.010 6.368 1.00 97.38 114 TYR A CA 1
ATOM 889 C C . TYR A 1 114 ? -18.999 -9.862 5.087 1.00 97.38 114 TYR A C 1
ATOM 891 O O . TYR A 1 114 ? -20.064 -10.174 4.565 1.00 97.38 114 TYR A O 1
ATOM 899 N N . ASN A 1 115 ? -17.827 -10.288 4.607 1.00 96.25 115 ASN A N 1
ATOM 900 C CA . ASN A 1 115 ? -17.709 -11.053 3.361 1.00 96.25 115 ASN A CA 1
ATOM 901 C C . ASN A 1 115 ? -18.012 -12.554 3.506 1.00 96.25 115 ASN A C 1
ATOM 903 O O . ASN A 1 115 ? -18.330 -13.206 2.511 1.00 96.25 115 ASN A O 1
ATOM 907 N N . HIS A 1 116 ? -17.880 -13.123 4.708 1.00 97.06 116 HIS A N 1
ATOM 908 C CA . HIS A 1 116 ? -17.913 -14.579 4.913 1.00 97.06 116 HIS A CA 1
ATOM 909 C C . HIS A 1 116 ? -18.937 -15.066 5.944 1.00 97.06 116 HIS A C 1
ATOM 911 O O . HIS A 1 116 ? -19.077 -16.274 6.133 1.00 97.06 116 HIS A O 1
ATOM 917 N N . ASN A 1 117 ? -19.668 -14.167 6.601 1.00 97.56 117 ASN A N 1
ATOM 918 C CA . ASN A 1 117 ? -20.693 -14.507 7.580 1.00 97.56 117 ASN A CA 1
ATOM 919 C C . ASN A 1 117 ? -22.029 -13.883 7.164 1.00 97.56 117 ASN A C 1
ATOM 921 O O . ASN A 1 117 ? -22.246 -12.684 7.341 1.00 97.56 117 ASN A O 1
ATOM 925 N N . SER A 1 118 ? -22.935 -14.709 6.632 1.00 97.38 118 SER A N 1
ATOM 926 C CA . SER A 1 118 ? -24.242 -14.261 6.132 1.00 97.38 118 SER A CA 1
ATOM 927 C C . SER A 1 118 ? -25.052 -13.525 7.198 1.00 97.38 118 SER A C 1
ATOM 929 O O . SER A 1 118 ? -25.665 -12.508 6.899 1.00 97.38 118 SER A O 1
ATOM 931 N N . SER A 1 119 ? -24.982 -13.962 8.459 1.00 96.88 119 SER A N 1
ATOM 932 C CA . SER A 1 119 ? -25.682 -13.305 9.567 1.00 96.88 119 SER A CA 1
ATOM 933 C C . SER A 1 119 ? -25.180 -11.880 9.815 1.00 96.88 119 SER A C 1
ATOM 935 O O . SER A 1 119 ? -25.966 -11.005 10.166 1.00 96.88 119 SER A O 1
ATOM 937 N N . ILE A 1 120 ? -23.878 -11.629 9.632 1.00 97.56 120 ILE A N 1
ATOM 938 C CA . ILE A 1 120 ? -23.309 -10.277 9.731 1.00 97.56 120 ILE A CA 1
ATOM 939 C C . ILE A 1 120 ? -23.616 -9.476 8.470 1.00 97.56 120 ILE A C 1
ATOM 941 O O . ILE A 1 120 ? -23.954 -8.301 8.582 1.00 97.56 120 ILE A O 1
ATOM 945 N N . PHE A 1 121 ? -23.529 -10.082 7.288 1.00 97.38 121 PHE A N 1
ATOM 946 C CA . PHE A 1 121 ? -23.854 -9.424 6.022 1.00 97.38 121 PHE A CA 1
ATOM 947 C C . PHE A 1 121 ? -25.303 -8.907 5.989 1.00 97.38 121 PHE A C 1
ATOM 949 O O . PHE A 1 121 ? -25.544 -7.765 5.601 1.00 97.38 121 PHE A O 1
ATOM 956 N N . GLU A 1 122 ? -26.255 -9.723 6.449 1.00 97.00 122 GLU A N 1
ATOM 957 C CA . GLU A 1 122 ? -27.695 -9.422 6.473 1.00 97.00 122 GLU A CA 1
ATOM 958 C C . GLU A 1 122 ? -28.121 -8.539 7.657 1.00 97.00 122 GLU A C 1
ATOM 960 O O . GLU A 1 122 ? -29.258 -8.062 7.706 1.00 97.00 122 GLU A O 1
ATOM 965 N N . MET A 1 123 ? -27.224 -8.292 8.618 1.00 95.88 123 MET A N 1
ATOM 966 C CA . MET A 1 123 ? -27.508 -7.437 9.766 1.00 95.88 123 MET A CA 1
ATOM 967 C C . MET A 1 123 ? -27.889 -6.016 9.302 1.00 95.88 123 MET A C 1
ATOM 969 O O . MET A 1 123 ? -27.220 -5.448 8.428 1.00 95.88 123 MET A O 1
ATOM 973 N N . PRO A 1 124 ? -28.911 -5.381 9.912 1.00 96.12 124 PRO A N 1
ATOM 974 C CA . PRO A 1 124 ? -29.279 -4.011 9.583 1.00 96.12 124 PRO A CA 1
ATOM 975 C C . PRO A 1 124 ? -28.076 -3.064 9.640 1.00 96.12 124 PRO A C 1
ATOM 977 O O . PRO A 1 124 ? -27.357 -3.012 10.636 1.00 96.12 124 PRO A O 1
ATOM 980 N N . ASN A 1 125 ? -27.875 -2.300 8.563 1.00 95.88 125 ASN A N 1
ATOM 981 C CA . ASN A 1 125 ? -26.794 -1.319 8.431 1.00 95.88 125 ASN A CA 1
ATOM 982 C C . ASN A 1 125 ? -25.360 -1.892 8.546 1.00 95.88 125 ASN A C 1
ATOM 984 O O . ASN A 1 125 ? -24.423 -1.145 8.826 1.00 95.88 125 ASN A O 1
ATOM 988 N N . SER A 1 126 ? -25.149 -3.190 8.296 1.00 96.69 126 SER A N 1
ATOM 989 C CA . SER A 1 126 ? -23.817 -3.815 8.371 1.00 96.69 126 SER A CA 1
ATOM 990 C C . SER A 1 126 ? -22.770 -3.116 7.493 1.00 96.69 126 SER A C 1
ATOM 992 O O . SER A 1 126 ? -21.679 -2.780 7.953 1.00 96.69 126 SER A O 1
ATOM 994 N N . PHE A 1 127 ? -23.139 -2.779 6.252 1.00 96.69 127 PHE A N 1
ATOM 995 C CA . PHE A 1 127 ? -22.266 -2.029 5.346 1.00 96.69 127 PHE A CA 1
ATOM 996 C C . PHE A 1 127 ? -21.936 -0.621 5.873 1.00 96.69 127 PHE A C 1
ATOM 998 O O . PHE A 1 127 ? -20.784 -0.201 5.821 1.00 96.69 127 PHE A O 1
ATOM 1005 N N . GLY A 1 128 ? -22.912 0.093 6.444 1.00 98.00 128 GLY A N 1
ATOM 1006 C CA . GLY A 1 128 ? -22.674 1.413 7.036 1.00 98.00 128 GLY A CA 1
ATOM 1007 C C . GLY A 1 128 ? -21.730 1.355 8.242 1.00 98.00 128 GLY A C 1
ATOM 1008 O O . GLY A 1 128 ? -20.855 2.207 8.386 1.00 98.00 128 GLY A O 1
ATOM 1009 N N . LEU A 1 129 ? -21.834 0.316 9.076 1.00 98.00 129 LEU A N 1
ATOM 1010 C CA . LEU A 1 129 ? -20.885 0.074 10.170 1.00 98.00 129 LEU A CA 1
ATOM 1011 C C . LEU A 1 129 ? -19.473 -0.211 9.644 1.00 98.00 129 LEU A C 1
ATOM 1013 O O . LEU A 1 129 ? -18.499 0.319 10.181 1.00 98.00 129 LEU A O 1
ATOM 1017 N N . LEU A 1 130 ? -19.362 -0.996 8.570 1.00 97.75 130 LEU A N 1
ATOM 1018 C CA . LEU A 1 130 ? -18.088 -1.262 7.907 1.00 97.75 130 LEU A CA 1
ATOM 1019 C C . LEU A 1 130 ? -17.461 0.020 7.336 1.00 97.75 130 LEU A C 1
ATOM 1021 O O . LEU A 1 130 ? -16.251 0.200 7.454 1.00 97.75 130 LEU A O 1
ATOM 1025 N N . GLN A 1 131 ? -18.261 0.936 6.781 1.00 97.38 131 GLN A N 1
ATOM 1026 C CA . GLN A 1 131 ? -17.782 2.243 6.310 1.00 97.38 131 GLN A CA 1
ATOM 1027 C C . GLN A 1 131 ? -17.259 3.123 7.455 1.00 97.38 131 GLN A C 1
ATOM 1029 O O . GLN A 1 131 ? -16.217 3.761 7.309 1.00 97.38 131 GLN A O 1
ATOM 1034 N N . ILE A 1 132 ? -17.926 3.126 8.613 1.00 98.19 132 ILE A N 1
ATOM 1035 C CA . ILE A 1 132 ? -17.442 3.853 9.800 1.00 98.19 132 ILE A CA 1
ATOM 1036 C C . ILE A 1 132 ? -16.096 3.276 10.265 1.00 98.19 132 ILE A C 1
ATOM 1038 O O . ILE A 1 132 ? -15.143 4.023 10.496 1.00 98.19 132 ILE A O 1
ATOM 1042 N N . LEU A 1 133 ? -15.987 1.946 10.346 1.00 98.38 133 LEU A N 1
ATOM 1043 C CA . LEU A 1 133 ? -14.732 1.271 10.684 1.00 98.38 133 LEU A CA 1
ATOM 1044 C C . LEU A 1 133 ? -13.630 1.558 9.653 1.00 98.38 133 LEU A C 1
ATOM 1046 O O . LEU A 1 133 ? -12.488 1.784 10.052 1.00 98.38 133 LEU A O 1
ATOM 1050 N N . ASN A 1 134 ? -13.969 1.607 8.358 1.00 97.62 134 ASN A N 1
ATOM 1051 C CA . ASN A 1 134 ? -13.045 1.992 7.287 1.00 97.62 134 ASN A CA 1
ATOM 1052 C C . ASN A 1 134 ? -12.490 3.414 7.499 1.00 97.62 134 ASN A C 1
ATOM 1054 O O . ASN A 1 134 ? -11.295 3.643 7.312 1.00 97.62 134 ASN A O 1
ATOM 1058 N N . GLY A 1 135 ? -13.320 4.355 7.960 1.00 97.50 135 GLY A N 1
ATOM 1059 C CA . GLY A 1 135 ? -12.878 5.701 8.330 1.00 97.50 135 GLY A CA 1
ATOM 1060 C C . GLY A 1 135 ? -11.836 5.686 9.452 1.00 97.50 135 GLY A C 1
ATOM 1061 O O . GLY A 1 135 ? -10.757 6.261 9.307 1.00 97.50 135 GLY A O 1
ATOM 1062 N N . PHE A 1 136 ? -12.108 4.956 10.538 1.00 98.00 136 PHE A N 1
ATOM 1063 C CA . PHE A 1 136 ? -11.180 4.855 11.671 1.00 98.00 136 PHE A CA 1
ATOM 1064 C C . PHE A 1 136 ? -9.858 4.177 11.309 1.00 98.00 136 PHE A C 1
ATOM 1066 O O . PHE A 1 136 ? -8.789 4.659 11.689 1.00 98.00 136 PHE A O 1
ATOM 1073 N N . VAL A 1 137 ? -9.898 3.069 10.566 1.00 98.06 137 VAL A N 1
ATOM 1074 C CA . VAL A 1 137 ? -8.660 2.415 10.131 1.00 98.06 137 VAL A CA 1
ATOM 1075 C C . VAL A 1 137 ? -7.888 3.274 9.134 1.00 98.06 137 VAL A C 1
ATOM 1077 O O . VAL A 1 137 ? -6.662 3.270 9.186 1.00 98.06 137 VAL A O 1
ATOM 1080 N N . SER A 1 138 ? -8.565 4.029 8.263 1.00 97.69 138 SER A N 1
ATOM 1081 C CA . SER A 1 138 ? -7.913 4.933 7.312 1.00 97.69 138 SER A CA 1
ATOM 1082 C C . SER A 1 138 ? -7.107 5.994 8.047 1.00 97.69 138 SER A C 1
ATOM 1084 O O . SER A 1 138 ? -5.916 6.151 7.778 1.00 97.69 138 SER A O 1
ATOM 1086 N N . GLU A 1 139 ? -7.712 6.654 9.037 1.00 96.06 139 GLU A N 1
ATOM 1087 C CA . GLU A 1 139 ? -7.023 7.640 9.871 1.00 96.06 139 GLU A CA 1
ATOM 1088 C C . GLU A 1 139 ? -5.815 7.022 10.595 1.00 96.06 139 GLU A C 1
ATOM 1090 O O . GLU A 1 139 ? -4.700 7.554 10.538 1.00 96.06 139 GLU A O 1
ATOM 1095 N N . GLN A 1 140 ? -5.997 5.851 11.214 1.00 97.06 140 GLN A N 1
ATOM 1096 C CA . GLN A 1 140 ? -4.916 5.155 11.907 1.00 97.06 140 GLN A CA 1
ATOM 1097 C C . GLN A 1 140 ? -3.779 4.757 10.953 1.00 97.06 140 GLN A C 1
ATOM 1099 O O . GLN A 1 140 ? -2.607 5.007 11.246 1.00 97.06 140 GLN A O 1
ATOM 1104 N N . ALA A 1 141 ? -4.105 4.150 9.814 1.00 97.31 141 ALA A N 1
ATOM 1105 C CA . ALA A 1 141 ? -3.139 3.689 8.829 1.00 97.31 141 ALA A CA 1
ATOM 1106 C C . ALA A 1 141 ? -2.331 4.852 8.246 1.00 97.31 141 ALA A C 1
ATOM 1108 O O . ALA A 1 141 ? -1.110 4.734 8.128 1.00 97.31 141 ALA A O 1
ATOM 1109 N N . ILE A 1 142 ? -2.974 5.982 7.949 1.00 96.31 142 ILE A N 1
ATOM 1110 C CA . ILE A 1 142 ? -2.298 7.202 7.493 1.00 96.31 142 ILE A CA 1
ATOM 1111 C C . ILE A 1 142 ? -1.345 7.701 8.577 1.00 96.31 142 ILE A C 1
ATOM 1113 O O . ILE A 1 142 ? -0.163 7.877 8.298 1.00 96.31 142 ILE A O 1
ATOM 1117 N N . SER A 1 143 ? -1.797 7.800 9.832 1.00 95.56 143 SER A N 1
ATOM 1118 C CA . SER A 1 143 ? -0.960 8.286 10.943 1.00 95.56 143 SER A CA 1
ATOM 1119 C C . SER A 1 143 ? 0.325 7.472 11.175 1.00 95.56 143 SER A C 1
ATOM 1121 O O . SER A 1 143 ? 1.299 7.987 11.726 1.00 95.56 143 SER A O 1
ATOM 1123 N N . PHE A 1 144 ? 0.346 6.201 10.758 1.00 96.00 144 PHE A N 1
ATOM 1124 C CA . PHE A 1 144 ? 1.528 5.338 10.835 1.00 96.00 144 PHE A CA 1
ATOM 1125 C C . PHE A 1 144 ? 2.435 5.426 9.605 1.00 96.00 144 PHE A C 1
ATOM 1127 O O . PHE A 1 144 ? 3.581 5.002 9.691 1.00 96.00 144 PHE A O 1
ATOM 1134 N N . ASN A 1 145 ? 1.959 5.971 8.483 1.00 96.94 145 ASN A N 1
ATOM 1135 C CA . ASN A 1 145 ? 2.697 6.041 7.217 1.00 96.94 145 ASN A CA 1
ATOM 1136 C C . ASN A 1 145 ? 2.997 7.480 6.757 1.00 96.94 145 ASN A C 1
ATOM 1138 O O . ASN A 1 145 ? 3.621 7.670 5.716 1.00 96.94 145 ASN A O 1
ATOM 1142 N N . THR A 1 146 ? 2.592 8.492 7.528 1.00 95.25 146 THR A N 1
ATOM 1143 C CA . THR A 1 146 ? 2.885 9.911 7.281 1.00 95.25 146 THR A CA 1
ATOM 1144 C C . THR A 1 146 ? 3.632 10.538 8.460 1.00 95.25 146 THR A C 1
ATOM 1146 O O . THR A 1 146 ? 3.544 10.025 9.578 1.00 95.25 146 THR A O 1
ATOM 1149 N N . PRO A 1 147 ? 4.365 11.648 8.253 1.00 93.69 147 PRO A N 1
ATOM 1150 C CA . PRO A 1 147 ? 5.091 12.330 9.320 1.00 93.69 147 PRO A CA 1
ATOM 1151 C C . PRO A 1 147 ? 4.241 12.673 10.530 1.00 93.69 147 PRO A C 1
ATOM 1153 O O . PRO A 1 147 ? 3.066 13.021 10.417 1.00 93.69 147 PRO A O 1
ATOM 1156 N N . SER A 1 148 ? 4.897 12.665 11.682 1.00 87.25 148 SER A N 1
ATOM 1157 C CA . SER A 1 148 ? 4.377 13.210 12.929 1.00 87.25 148 SER A CA 1
ATOM 1158 C C . SER A 1 148 ? 5.279 14.341 13.416 1.00 87.25 148 SER A C 1
ATOM 1160 O O . SER A 1 148 ? 6.391 14.538 12.923 1.00 87.25 148 SER A O 1
ATOM 1162 N N . THR A 1 149 ? 4.847 15.060 14.450 1.00 80.31 149 THR A N 1
ATOM 1163 C CA . THR A 1 149 ? 5.695 16.054 15.118 1.00 80.31 149 THR A CA 1
ATOM 1164 C C . THR A 1 149 ? 7.038 15.433 15.512 1.00 80.31 149 THR A C 1
ATOM 1166 O O . THR A 1 149 ? 7.079 14.453 16.255 1.00 80.31 149 THR A O 1
ATOM 1169 N N . GLY A 1 150 ? 8.135 15.985 14.987 1.00 76.94 150 GLY A N 1
ATOM 1170 C CA . GLY A 1 150 ? 9.497 15.544 15.298 1.00 76.94 150 GLY A CA 1
ATOM 1171 C C . GLY A 1 150 ? 9.954 14.242 14.627 1.00 76.94 150 GLY A C 1
ATOM 1172 O O . GLY A 1 150 ? 11.030 13.756 14.969 1.00 76.94 150 GLY A O 1
ATOM 1173 N N . SER A 1 151 ? 9.189 13.665 13.689 1.00 87.06 151 SER A N 1
ATOM 1174 C CA . SER A 1 151 ? 9.631 12.480 12.945 1.00 87.06 151 SER A CA 1
ATOM 1175 C C . SER A 1 151 ? 9.086 12.415 11.520 1.00 87.06 151 SER A C 1
ATOM 1177 O O . SER A 1 151 ? 7.898 12.603 11.273 1.00 87.06 151 SER A O 1
ATOM 1179 N N . SER A 1 152 ? 9.979 12.108 10.583 1.00 92.75 152 SER A N 1
ATOM 1180 C CA . SER A 1 152 ? 9.686 11.843 9.172 1.00 92.75 152 SER A CA 1
ATOM 1181 C C . SER A 1 152 ? 9.845 10.365 8.806 1.00 92.75 152 SER A C 1
ATOM 1183 O O . SER A 1 152 ? 9.641 9.988 7.658 1.00 92.75 152 SER A O 1
ATOM 1185 N N . ILE A 1 153 ? 10.216 9.501 9.754 1.00 96.56 153 ILE A N 1
ATOM 1186 C CA . ILE A 1 153 ? 10.564 8.109 9.444 1.00 96.56 153 ILE A CA 1
ATOM 1187 C C . ILE A 1 153 ? 9.359 7.288 8.965 1.00 96.56 153 ILE A C 1
ATOM 1189 O O . ILE A 1 153 ? 9.532 6.294 8.270 1.00 96.56 153 ILE A O 1
ATOM 1193 N N . GLN A 1 154 ? 8.136 7.690 9.314 1.00 95.75 154 GLN A N 1
ATOM 1194 C CA . GLN A 1 154 ? 6.910 6.953 9.005 1.00 95.75 154 GLN A CA 1
ATOM 1195 C C . GLN A 1 154 ? 6.705 6.715 7.504 1.00 95.75 154 GLN A C 1
ATOM 1197 O O . GLN A 1 154 ? 6.186 5.669 7.126 1.00 95.75 154 GLN A O 1
ATOM 1202 N N . TYR A 1 155 ? 7.157 7.633 6.641 1.00 95.81 155 TYR A N 1
ATOM 1203 C CA . TYR A 1 155 ? 7.001 7.494 5.189 1.00 95.81 155 TYR A CA 1
ATOM 1204 C C . TYR A 1 155 ? 8.204 6.831 4.487 1.00 95.81 155 TYR A C 1
ATOM 1206 O O . TYR A 1 155 ? 8.282 6.837 3.256 1.00 95.81 155 TYR A O 1
ATOM 1214 N N . ILE A 1 156 ? 9.126 6.198 5.227 1.00 97.00 156 ILE A N 1
ATOM 1215 C CA . ILE A 1 156 ? 10.305 5.508 4.663 1.00 97.00 156 ILE A CA 1
ATOM 1216 C C . ILE A 1 156 ? 9.937 4.397 3.665 1.00 97.00 156 ILE A C 1
ATOM 1218 O O . ILE A 1 156 ? 10.642 4.190 2.675 1.00 97.00 156 ILE A O 1
ATOM 1222 N N . ALA A 1 157 ? 8.800 3.715 3.861 1.00 97.06 157 ALA A N 1
ATOM 1223 C CA . ALA A 1 157 ? 8.285 2.746 2.888 1.00 97.06 157 ALA A CA 1
ATOM 1224 C C . ALA A 1 157 ? 7.996 3.398 1.526 1.00 97.06 157 ALA A C 1
ATOM 1226 O O . ALA A 1 157 ? 8.250 2.792 0.491 1.00 97.06 157 ALA A O 1
ATOM 1227 N N . GLY A 1 158 ? 7.519 4.645 1.516 1.00 97.25 158 GLY A N 1
ATOM 1228 C CA . GLY A 1 158 ? 7.287 5.409 0.292 1.00 97.25 158 GLY A CA 1
ATOM 1229 C C . GLY A 1 158 ? 8.593 5.823 -0.383 1.00 97.25 158 GLY A C 1
ATOM 1230 O O . GLY A 1 158 ? 8.706 5.727 -1.600 1.00 97.25 158 GLY A O 1
ATOM 1231 N N . GLN A 1 159 ? 9.608 6.220 0.393 1.00 97.12 159 GLN A N 1
ATOM 1232 C CA . GLN A 1 159 ? 10.926 6.610 -0.135 1.00 97.12 159 GLN A CA 1
ATOM 1233 C C . GLN A 1 159 ? 11.670 5.434 -0.777 1.00 97.12 159 GLN A C 1
ATOM 1235 O O . GLN A 1 159 ? 12.240 5.562 -1.862 1.00 97.12 159 GLN A O 1
ATOM 1240 N N . THR A 1 160 ? 11.666 4.283 -0.109 1.00 97.12 160 THR A N 1
ATOM 1241 C CA . THR A 1 160 ? 12.305 3.049 -0.593 1.00 97.12 160 THR A CA 1
ATOM 1242 C C . THR A 1 160 ? 11.588 2.518 -1.834 1.00 97.12 160 THR A C 1
ATOM 1244 O O . THR A 1 160 ? 12.238 2.236 -2.841 1.00 97.12 160 THR A O 1
ATOM 1247 N N . PHE A 1 161 ? 10.255 2.498 -1.825 1.00 97.25 161 PHE A N 1
ATOM 1248 C CA . PHE A 1 161 ? 9.444 2.149 -2.991 1.00 97.25 161 PHE A CA 1
ATOM 1249 C C . PHE A 1 161 ? 9.671 3.093 -4.185 1.00 97.25 161 PHE A C 1
ATOM 1251 O O . PHE A 1 161 ? 9.974 2.625 -5.284 1.00 97.25 161 PHE A O 1
ATOM 1258 N N . ALA A 1 162 ? 9.623 4.415 -3.977 1.00 97.38 162 ALA A N 1
ATOM 1259 C CA . ALA A 1 162 ? 9.897 5.415 -5.018 1.00 97.38 162 ALA A CA 1
ATOM 1260 C C . ALA A 1 162 ? 11.298 5.248 -5.622 1.00 97.38 162 ALA A C 1
ATOM 1262 O O . ALA A 1 162 ? 11.476 5.302 -6.839 1.00 97.38 162 ALA A O 1
ATOM 1263 N N . SER A 1 163 ? 12.289 4.967 -4.774 1.00 97.19 163 SER A N 1
ATOM 1264 C CA . SER A 1 163 ? 13.660 4.700 -5.208 1.00 97.19 163 SER A CA 1
ATOM 1265 C C . SER A 1 163 ? 13.743 3.453 -6.092 1.00 97.19 163 SER A C 1
ATOM 1267 O O . SER A 1 163 ? 14.492 3.446 -7.069 1.00 97.19 163 SER A O 1
ATOM 1269 N N . LYS A 1 164 ? 12.961 2.405 -5.795 1.00 96.50 164 LYS A N 1
ATOM 1270 C CA . LYS A 1 164 ? 12.905 1.203 -6.635 1.00 96.50 164 LYS A CA 1
ATOM 1271 C C . LYS A 1 164 ? 12.266 1.479 -7.996 1.00 96.50 164 LYS A C 1
ATOM 1273 O O . LYS A 1 164 ? 12.765 0.969 -8.993 1.00 96.50 164 LYS A O 1
ATOM 1278 N N . ILE A 1 165 ? 11.221 2.305 -8.061 1.00 96.62 165 ILE A N 1
ATOM 1279 C CA . ILE A 1 165 ? 10.587 2.706 -9.331 1.00 96.62 165 ILE A CA 1
ATOM 1280 C C . ILE A 1 165 ? 11.600 3.403 -10.244 1.00 96.62 165 ILE A C 1
ATOM 1282 O O . ILE A 1 165 ? 11.762 3.009 -11.397 1.00 96.62 165 ILE A O 1
ATOM 1286 N N . ILE A 1 166 ? 12.343 4.378 -9.709 1.00 95.94 166 ILE A N 1
ATOM 1287 C CA . ILE A 1 166 ? 13.388 5.087 -10.462 1.00 95.94 166 ILE A CA 1
ATOM 1288 C C . ILE A 1 166 ? 14.453 4.104 -10.964 1.00 95.94 166 ILE A C 1
ATOM 1290 O O . ILE A 1 166 ? 14.834 4.168 -12.132 1.00 95.94 166 ILE A O 1
ATOM 1294 N N . GLN A 1 167 ? 14.887 3.157 -10.124 1.00 95.81 167 GLN A N 1
ATOM 1295 C CA . GLN A 1 167 ? 15.835 2.117 -10.538 1.00 95.81 167 GLN A CA 1
ATOM 1296 C C . GLN A 1 167 ? 15.290 1.259 -11.690 1.00 95.81 167 GLN A C 1
ATOM 1298 O O . GLN A 1 167 ? 16.028 0.992 -12.633 1.00 95.81 167 GLN A O 1
ATOM 1303 N N . GLN A 1 168 ? 14.014 0.852 -11.663 1.00 96.00 168 GLN A N 1
ATOM 1304 C CA . GLN A 1 168 ? 13.432 0.060 -12.756 1.00 96.00 168 GLN A CA 1
ATOM 1305 C C . GLN A 1 168 ? 13.382 0.843 -14.074 1.00 96.00 168 GLN A C 1
ATOM 1307 O O . GLN A 1 168 ? 13.701 0.292 -15.129 1.00 96.00 168 GLN A O 1
ATOM 1312 N N . PHE A 1 169 ? 13.051 2.135 -14.027 1.00 96.19 169 PHE A N 1
ATOM 1313 C CA . PHE A 1 169 ? 13.094 2.980 -15.221 1.00 96.19 169 PHE A CA 1
ATOM 1314 C C . PHE A 1 169 ? 14.514 3.172 -15.741 1.00 96.19 169 PHE A C 1
ATOM 1316 O O . PHE A 1 169 ? 14.735 3.046 -16.941 1.00 96.19 169 PHE A O 1
ATOM 1323 N N . GLN A 1 170 ? 15.492 3.383 -14.861 1.00 95.38 170 GLN A N 1
ATOM 1324 C CA . GLN A 1 170 ? 16.897 3.467 -15.261 1.00 95.38 170 GLN A CA 1
ATOM 1325 C C . GLN A 1 170 ? 17.386 2.183 -15.942 1.00 95.38 170 GLN A C 1
ATOM 1327 O O . GLN A 1 170 ? 18.076 2.284 -16.951 1.00 95.38 170 GLN A O 1
ATOM 1332 N N . GLN A 1 171 ? 16.998 1.000 -15.448 1.00 95.31 171 GLN A N 1
ATOM 1333 C CA . GLN A 1 171 ? 17.327 -0.289 -16.081 1.00 95.31 171 GLN A CA 1
ATOM 1334 C C . GLN A 1 171 ? 16.654 -0.462 -17.449 1.00 95.31 171 GLN A C 1
ATOM 1336 O O . GLN A 1 171 ? 17.270 -0.922 -18.410 1.00 95.31 171 GLN A O 1
ATOM 1341 N N . THR A 1 172 ? 15.393 -0.043 -17.569 1.00 94.81 172 THR A N 1
ATOM 1342 C CA . THR A 1 172 ? 14.677 -0.085 -18.854 1.00 94.81 172 THR A CA 1
ATOM 1343 C C . THR A 1 172 ? 15.341 0.845 -19.874 1.00 94.81 172 THR A C 1
ATOM 1345 O O . THR A 1 172 ? 15.549 0.459 -21.019 1.00 94.81 172 THR A O 1
ATOM 1348 N N . ILE A 1 173 ? 15.728 2.056 -19.462 1.00 94.88 173 ILE A N 1
ATOM 1349 C CA . ILE A 1 173 ? 16.382 3.042 -20.334 1.00 94.88 173 ILE A CA 1
ATOM 1350 C C . ILE A 1 173 ? 17.788 2.579 -20.733 1.00 94.88 173 ILE A C 1
ATOM 1352 O O . ILE A 1 173 ? 18.138 2.635 -21.911 1.00 94.88 173 ILE A O 1
ATOM 1356 N N . SER A 1 174 ? 18.593 2.099 -19.781 1.00 94.62 174 SER A N 1
ATOM 1357 C CA . SER A 1 174 ? 19.971 1.658 -20.046 1.00 94.62 174 SER A CA 1
ATOM 1358 C C . SER A 1 174 ? 20.037 0.420 -20.939 1.00 94.62 174 SER A C 1
ATOM 1360 O O . SER A 1 174 ? 20.994 0.265 -21.694 1.00 94.62 174 SER A O 1
ATOM 1362 N N . SER A 1 175 ? 19.013 -0.435 -20.887 1.00 94.31 175 SER A N 1
ATOM 1363 C CA . SER A 1 175 ? 18.863 -1.588 -21.777 1.00 94.31 175 SER A CA 1
ATOM 1364 C C . SER A 1 175 ? 18.163 -1.254 -23.097 1.00 94.31 175 SER A C 1
ATOM 1366 O O . SER A 1 175 ? 17.884 -2.168 -23.870 1.00 94.31 175 SER A O 1
ATOM 1368 N N . SER A 1 176 ? 17.837 0.018 -23.364 1.00 92.12 176 SER A N 1
ATOM 1369 C CA . SER A 1 176 ? 17.058 0.439 -24.540 1.00 92.12 176 SER A CA 1
ATOM 1370 C C . SER A 1 176 ? 15.748 -0.347 -24.698 1.00 92.12 176 SER A C 1
ATOM 1372 O O . SER A 1 176 ? 15.355 -0.738 -25.796 1.00 92.12 176 SER A O 1
ATOM 1374 N N . GLY A 1 177 ? 15.083 -0.625 -23.576 1.00 89.38 177 GLY A N 1
ATOM 1375 C CA . GLY A 1 177 ? 13.823 -1.359 -23.520 1.00 89.38 177 GLY A CA 1
ATOM 1376 C C . GLY A 1 177 ? 13.950 -2.861 -23.778 1.00 89.38 177 GLY A C 1
ATOM 1377 O O . GLY A 1 177 ? 12.930 -3.512 -23.998 1.00 89.38 177 GLY A O 1
ATOM 1378 N N . ILE A 1 178 ? 15.157 -3.437 -23.774 1.00 90.31 178 ILE A N 1
ATOM 1379 C CA . ILE A 1 178 ? 15.356 -4.880 -23.980 1.00 90.31 178 ILE A CA 1
ATOM 1380 C C . ILE A 1 178 ? 14.952 -5.676 -22.731 1.00 90.31 178 ILE A C 1
ATOM 1382 O O . ILE A 1 178 ? 14.317 -6.725 -22.867 1.00 90.31 178 ILE A O 1
ATOM 1386 N N . SER A 1 179 ? 15.269 -5.186 -21.527 1.00 89.31 179 SER A N 1
ATOM 1387 C CA . SER A 1 179 ? 14.939 -5.843 -20.255 1.00 89.31 179 SER A CA 1
ATOM 1388 C C . SER A 1 179 ? 13.889 -5.073 -19.449 1.00 89.31 179 SER A C 1
ATOM 1390 O O . SER A 1 179 ? 13.563 -3.928 -19.747 1.00 89.31 179 SER A O 1
ATOM 1392 N N . ASP A 1 180 ? 13.324 -5.741 -18.437 1.00 88.12 180 ASP A N 1
ATOM 1393 C CA . ASP A 1 180 ? 12.489 -5.134 -17.385 1.00 88.12 180 ASP A CA 1
ATOM 1394 C C . ASP A 1 180 ? 11.233 -4.375 -17.855 1.00 88.12 180 ASP A C 1
ATOM 1396 O O . ASP A 1 180 ? 10.671 -3.576 -17.107 1.00 88.12 180 ASP A O 1
ATOM 1400 N N . LYS A 1 181 ? 10.722 -4.710 -19.050 1.00 91.56 181 LYS A N 1
ATOM 1401 C CA . LYS A 1 181 ? 9.507 -4.128 -19.661 1.00 91.56 181 LYS A CA 1
ATOM 1402 C C . LYS A 1 181 ? 8.277 -4.132 -18.749 1.00 91.56 181 LYS A C 1
ATOM 1404 O O . LYS A 1 181 ? 7.395 -3.293 -18.898 1.00 91.56 181 LYS A O 1
ATOM 1409 N N . LEU A 1 182 ? 8.196 -5.098 -17.835 1.00 93.69 182 LEU A N 1
ATOM 1410 C CA . LEU A 1 182 ? 7.165 -5.171 -16.811 1.00 93.69 182 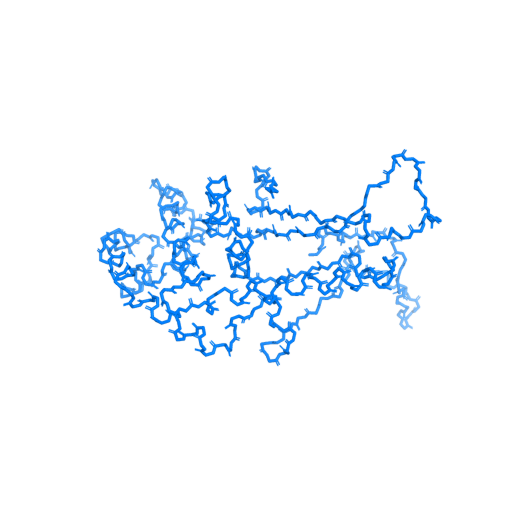LEU A CA 1
ATOM 1411 C C . LEU A 1 182 ? 7.779 -5.679 -15.511 1.00 93.69 182 LEU A C 1
ATOM 1413 O O . LEU A 1 182 ? 8.378 -6.751 -15.471 1.00 93.69 182 LEU A O 1
ATOM 1417 N N . SER A 1 183 ? 7.570 -4.928 -14.435 1.00 93.56 183 SER A N 1
ATOM 1418 C CA . SER A 1 183 ? 7.950 -5.320 -13.081 1.00 93.56 183 SER A CA 1
ATOM 1419 C C . SER A 1 183 ? 6.715 -5.340 -12.191 1.00 93.56 183 SER A C 1
ATOM 1421 O O . SER A 1 183 ? 5.985 -4.354 -12.132 1.00 93.56 183 SER A O 1
ATOM 1423 N N . LEU A 1 184 ? 6.485 -6.450 -11.489 1.00 94.44 184 LEU A N 1
ATOM 1424 C CA . LEU A 1 184 ? 5.349 -6.610 -10.582 1.00 94.44 184 LEU A CA 1
ATOM 1425 C C . LEU A 1 184 ? 5.846 -6.801 -9.154 1.00 94.44 184 LEU A C 1
ATOM 1427 O O . LEU A 1 184 ? 6.630 -7.707 -8.878 1.00 94.44 184 LEU A O 1
ATOM 1431 N N . TYR A 1 185 ? 5.350 -5.960 -8.252 1.00 94.44 185 TYR A N 1
ATOM 1432 C CA . TYR A 1 185 ? 5.664 -6.003 -6.831 1.00 94.44 185 TYR A CA 1
ATOM 1433 C C . TYR A 1 185 ? 4.381 -6.252 -6.048 1.00 94.44 185 TYR A C 1
ATOM 1435 O O . TYR A 1 185 ? 3.405 -5.520 -6.194 1.00 94.44 185 TYR A O 1
ATOM 1443 N N . PHE A 1 186 ? 4.394 -7.284 -5.210 1.00 93.69 186 PHE A N 1
ATOM 1444 C CA . PHE A 1 186 ? 3.290 -7.610 -4.314 1.00 93.69 186 PHE A CA 1
ATOM 1445 C C . PHE A 1 186 ? 3.687 -7.199 -2.902 1.00 93.69 186 PHE A C 1
ATOM 1447 O O . PHE A 1 186 ? 4.732 -7.613 -2.404 1.00 93.69 186 PHE A O 1
ATOM 1454 N N . GLY A 1 187 ? 2.871 -6.363 -2.270 1.00 92.44 187 GLY A N 1
ATOM 1455 C CA . GLY A 1 187 ? 3.175 -5.791 -0.967 1.00 92.44 187 GLY A CA 1
ATOM 1456 C C . GLY A 1 187 ? 1.919 -5.400 -0.203 1.00 92.44 1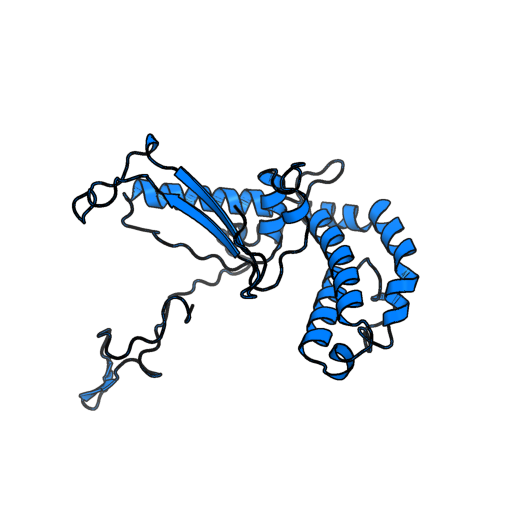87 GLY A C 1
ATOM 1457 O O . GLY A 1 187 ? 0.806 -5.786 -0.553 1.00 92.44 187 GLY A O 1
ATOM 1458 N N . SER A 1 188 ? 2.119 -4.637 0.867 1.00 94.00 188 SER A N 1
ATOM 1459 C CA . SER A 1 188 ? 1.022 -4.106 1.679 1.00 94.00 188 SER A CA 1
ATOM 1460 C C . SER A 1 188 ? 0.596 -2.711 1.214 1.00 94.00 188 SER A C 1
ATOM 1462 O O . SER A 1 188 ? 1.229 -2.104 0.355 1.00 94.00 188 SER A O 1
ATOM 1464 N N . TYR A 1 189 ? -0.438 -2.158 1.846 1.00 96.25 189 TYR A N 1
ATOM 1465 C CA . TYR A 1 189 ? -0.877 -0.779 1.632 1.00 96.25 189 TYR A CA 1
ATOM 1466 C C . TYR A 1 189 ? 0.132 0.283 2.120 1.00 96.25 189 TYR A C 1
ATOM 1468 O O . TYR A 1 189 ? 0.007 1.462 1.793 1.00 96.25 189 TYR A O 1
ATOM 1476 N N . LYS A 1 190 ? 1.123 -0.097 2.937 1.00 97.19 190 LYS A N 1
ATOM 1477 C CA . LYS A 1 190 ? 2.007 0.849 3.636 1.00 97.19 190 LYS A CA 1
ATOM 1478 C C . LYS A 1 190 ? 2.894 1.670 2.685 1.00 97.19 190 LYS A C 1
ATOM 1480 O O . LYS A 1 190 ? 2.873 2.896 2.798 1.00 97.19 190 LYS A O 1
ATOM 1485 N N . PRO A 1 191 ? 3.600 1.069 1.699 1.00 97.12 191 PRO A N 1
ATOM 1486 C CA . PRO A 1 191 ? 4.296 1.842 0.672 1.00 97.12 191 PRO A CA 1
ATOM 1487 C C . PRO A 1 191 ? 3.369 2.761 -0.127 1.00 97.12 191 PRO A C 1
ATOM 1489 O O . PRO A 1 191 ? 3.791 3.857 -0.474 1.00 97.12 191 PRO A O 1
ATOM 1492 N N . MET A 1 192 ? 2.114 2.358 -0.374 1.00 97.25 192 MET A N 1
A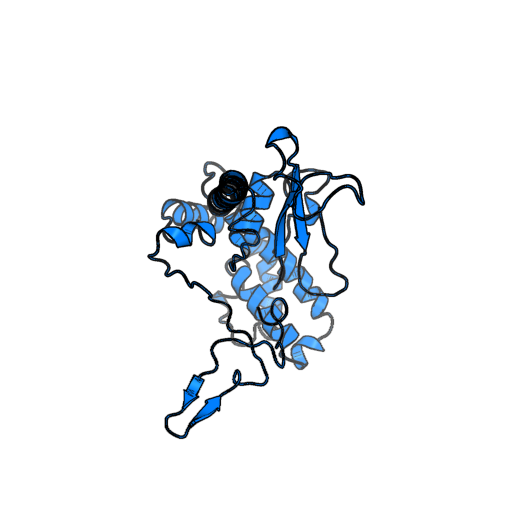TOM 1493 C CA . MET A 1 192 ? 1.142 3.185 -1.102 1.00 97.25 192 MET A CA 1
ATOM 1494 C C . MET A 1 192 ? 0.814 4.464 -0.329 1.00 97.25 192 MET A C 1
ATOM 1496 O O . MET A 1 192 ? 1.025 5.556 -0.846 1.00 97.25 192 MET A O 1
ATOM 1500 N N . LEU A 1 193 ? 0.381 4.341 0.932 1.00 97.56 193 LEU A N 1
ATOM 1501 C CA . LEU A 1 193 ? 0.051 5.497 1.777 1.00 97.56 193 LEU A CA 1
ATOM 1502 C C . LEU A 1 193 ? 1.247 6.439 1.961 1.00 97.56 193 LEU A C 1
ATOM 1504 O O . LEU A 1 193 ? 1.114 7.657 1.831 1.00 97.56 193 LEU A O 1
ATOM 1508 N N . ALA A 1 194 ? 2.426 5.873 2.223 1.00 97.56 194 ALA A N 1
ATOM 1509 C CA . ALA A 1 194 ? 3.652 6.646 2.363 1.00 97.56 194 ALA A CA 1
ATOM 1510 C C . ALA A 1 194 ? 4.047 7.348 1.051 1.00 97.56 194 ALA A C 1
ATOM 1512 O O . ALA A 1 194 ? 4.484 8.499 1.074 1.00 97.56 194 ALA A O 1
ATOM 1513 N N . PHE A 1 195 ? 3.871 6.687 -0.098 1.00 97.19 195 PHE A N 1
ATOM 1514 C CA . PHE A 1 195 ? 4.115 7.281 -1.411 1.00 97.19 195 PHE A CA 1
ATOM 1515 C C . PHE A 1 195 ? 3.121 8.401 -1.726 1.00 97.19 195 PHE A C 1
ATOM 1517 O O . PHE A 1 195 ? 3.535 9.445 -2.225 1.00 97.19 195 PHE A O 1
ATOM 1524 N N . PHE A 1 196 ? 1.834 8.233 -1.412 1.00 97.50 196 PHE A N 1
ATOM 1525 C CA . PHE A 1 196 ? 0.823 9.273 -1.625 1.00 97.50 196 PHE A CA 1
ATOM 1526 C C . PHE A 1 196 ? 1.146 10.551 -0.854 1.00 97.50 196 PHE A C 1
ATOM 1528 O O . PHE A 1 196 ? 0.971 11.647 -1.379 1.00 97.50 196 PHE A O 1
ATOM 1535 N N . TYR A 1 197 ? 1.678 10.418 0.361 1.00 97.00 197 TYR A N 1
ATOM 1536 C CA . TYR A 1 197 ? 2.207 11.560 1.097 1.00 97.00 197 TYR A CA 1
ATOM 1537 C C . TYR A 1 197 ? 3.461 12.141 0.432 1.00 97.00 197 TYR A C 1
ATOM 1539 O O . TYR A 1 197 ? 3.519 13.340 0.167 1.00 97.00 197 TYR A O 1
ATOM 1547 N N . LEU A 1 198 ? 4.450 11.297 0.116 1.00 96.00 198 LEU A N 1
ATOM 1548 C CA . LEU A 1 198 ? 5.728 11.719 -0.470 1.00 96.00 198 LEU A CA 1
ATOM 1549 C C . LEU A 1 198 ? 5.557 12.471 -1.802 1.00 96.00 198 LEU A C 1
ATOM 1551 O O . LEU A 1 198 ? 6.287 13.416 -2.081 1.00 96.00 198 LEU A O 1
ATOM 1555 N N . SER A 1 199 ? 4.581 12.061 -2.609 1.00 95.50 199 SER A N 1
ATOM 1556 C CA . SER A 1 199 ? 4.228 12.665 -3.901 1.00 95.50 199 SER A CA 1
ATOM 1557 C C . SER A 1 199 ? 3.222 13.818 -3.788 1.00 95.50 199 SER A C 1
ATOM 1559 O O . SER A 1 199 ? 2.781 14.347 -4.803 1.00 95.50 199 SER A O 1
ATOM 1561 N N . SER A 1 200 ? 2.860 14.229 -2.567 1.00 95.31 200 SER A N 1
ATOM 1562 C CA . SER A 1 200 ? 1.846 15.258 -2.278 1.00 95.31 200 SER A CA 1
ATOM 1563 C C . SER A 1 200 ? 0.427 14.948 -2.784 1.00 95.31 200 SER A C 1
ATOM 1565 O O . SER A 1 200 ? -0.438 15.823 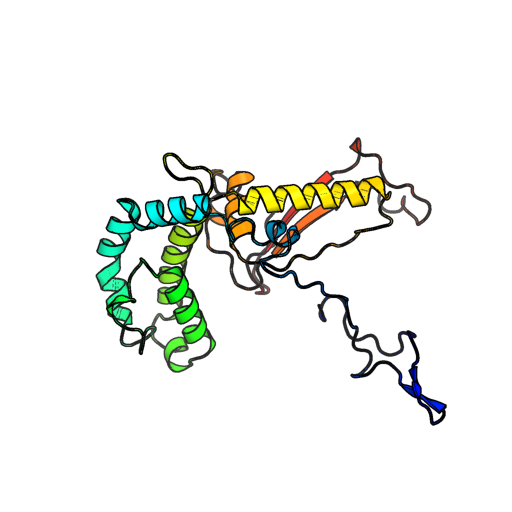-2.789 1.00 95.31 200 SER A O 1
ATOM 1567 N N . LEU A 1 201 ? 0.142 13.700 -3.166 1.00 95.38 201 LEU A N 1
ATOM 1568 C CA . LEU A 1 201 ? -1.183 13.266 -3.614 1.00 95.38 201 LEU A CA 1
ATOM 1569 C C . LEU A 1 201 ? -2.217 13.310 -2.484 1.00 95.38 201 LEU A C 1
ATOM 1571 O O . LEU A 1 201 ? -3.362 13.699 -2.724 1.00 95.38 201 LEU A O 1
ATOM 1575 N N . SER A 1 202 ? -1.826 12.935 -1.262 1.00 95.38 202 SER A N 1
ATOM 1576 C CA . SER A 1 202 ? -2.718 12.946 -0.093 1.00 95.38 202 SER A CA 1
ATOM 1577 C C . SER A 1 202 ? -2.819 14.308 0.600 1.00 95.38 202 SER A C 1
ATOM 1579 O O . SER A 1 202 ? -3.795 14.557 1.300 1.00 95.38 202 SER A O 1
ATOM 1581 N N . THR A 1 203 ? -1.856 15.209 0.385 1.00 94.31 203 THR A N 1
ATOM 1582 C CA . THR A 1 203 ? -1.811 16.540 1.023 1.00 94.31 203 THR A CA 1
ATOM 1583 C C . THR A 1 203 ? -2.318 17.673 0.132 1.00 94.31 203 THR A C 1
ATOM 1585 O O . THR A 1 203 ? -2.535 18.776 0.622 1.00 94.31 203 THR A O 1
ATOM 1588 N N . SER A 1 204 ? -2.506 17.424 -1.164 1.00 93.50 204 SER A N 1
ATOM 1589 C CA . SER A 1 204 ? -3.048 18.394 -2.118 1.00 93.50 204 SER A CA 1
ATOM 1590 C C . SER A 1 204 ? -4.545 18.638 -1.908 1.00 93.50 204 SER A C 1
ATOM 1592 O O . SER A 1 204 ? -5.324 17.694 -1.772 1.00 93.50 204 SER A O 1
ATOM 1594 N N . ASP A 1 205 ? -4.976 19.897 -2.003 1.00 90.75 205 ASP A N 1
ATOM 1595 C CA . ASP A 1 205 ? -6.395 20.280 -1.923 1.00 90.75 205 ASP A CA 1
ATOM 1596 C C . ASP A 1 205 ? -7.245 19.678 -3.058 1.00 90.75 205 ASP A C 1
ATOM 1598 O O . ASP A 1 205 ? -8.457 19.481 -2.918 1.00 90.75 205 ASP A O 1
ATOM 1602 N N . VAL A 1 206 ? -6.616 19.354 -4.193 1.00 89.06 206 VAL A N 1
ATOM 1603 C CA . VAL A 1 206 ? -7.296 18.829 -5.386 1.00 89.06 206 VAL A CA 1
ATOM 1604 C C . VAL A 1 206 ? -7.480 17.313 -5.302 1.00 89.06 206 VAL A C 1
ATOM 1606 O O . VAL A 1 206 ? -8.548 16.793 -5.637 1.00 89.06 206 VAL A O 1
ATOM 1609 N N . THR A 1 207 ? -6.452 16.588 -4.854 1.00 90.56 207 THR A N 1
ATOM 1610 C CA . THR A 1 207 ? -6.414 15.117 -4.892 1.00 90.56 207 THR A CA 1
ATOM 1611 C C . THR A 1 207 ? -6.544 14.453 -3.525 1.00 90.56 207 THR A C 1
ATOM 1613 O O . THR A 1 207 ? -6.906 13.278 -3.472 1.00 90.56 207 THR A O 1
ATOM 1616 N N . GLY A 1 208 ? -6.338 15.181 -2.424 1.00 90.31 208 GLY A N 1
ATOM 1617 C CA . GLY A 1 208 ? -6.168 14.628 -1.076 1.00 90.31 208 GLY A CA 1
ATOM 1618 C C . GLY A 1 208 ? -7.281 13.682 -0.641 1.00 90.31 208 GLY A C 1
ATOM 1619 O O . GLY A 1 208 ? -7.011 12.601 -0.122 1.00 90.31 208 GLY A O 1
ATOM 1620 N N . ARG A 1 209 ? -8.538 14.008 -0.967 1.00 88.19 209 ARG A N 1
ATOM 1621 C CA . ARG A 1 209 ? -9.704 13.156 -0.670 1.00 88.19 209 ARG A CA 1
ATOM 1622 C C . ARG A 1 209 ? -9.621 11.749 -1.276 1.00 88.19 209 ARG A C 1
ATOM 1624 O O . ARG A 1 209 ? -10.144 10.816 -0.681 1.00 88.19 209 ARG A O 1
ATOM 1631 N N . ARG A 1 210 ? -8.972 11.580 -2.433 1.00 89.25 210 ARG A N 1
ATOM 1632 C CA . ARG A 1 210 ? -8.841 10.280 -3.123 1.00 89.25 210 ARG A CA 1
ATOM 1633 C C . ARG A 1 210 ? -7.683 9.431 -2.598 1.00 89.25 210 ARG A C 1
ATOM 1635 O O . ARG A 1 210 ? -7.706 8.220 -2.764 1.00 89.25 210 ARG A O 1
ATOM 1642 N N . PHE A 1 211 ? -6.699 10.059 -1.958 1.00 94.44 211 PHE A N 1
ATOM 1643 C CA . PHE A 1 211 ? -5.460 9.417 -1.503 1.00 94.44 211 PHE A CA 1
ATOM 1644 C C . PHE A 1 211 ? -5.301 9.420 0.026 1.00 94.44 211 PHE A C 1
ATOM 1646 O O . PHE A 1 211 ? -4.218 9.146 0.539 1.00 94.44 211 PHE A O 1
ATOM 1653 N N . SER A 1 212 ? -6.380 9.724 0.754 1.00 90.81 212 SER A N 1
ATOM 1654 C CA . SER A 1 212 ? -6.426 9.763 2.224 1.00 90.81 212 SER A CA 1
ATOM 1655 C C . SER A 1 212 ? -7.371 8.706 2.798 1.00 90.81 212 SER A C 1
ATOM 1657 O O . SER A 1 212 ? -8.072 8.948 3.776 1.00 90.81 212 SER A O 1
ATOM 1659 N N . THR A 1 213 ? -7.400 7.525 2.181 1.00 93.75 213 THR A N 1
ATOM 1660 C CA . THR A 1 213 ? -8.139 6.355 2.674 1.00 93.75 213 THR A CA 1
ATOM 1661 C C . THR A 1 213 ? -7.234 5.130 2.664 1.00 93.75 213 THR A C 1
ATOM 1663 O O . THR A 1 213 ? -6.245 5.097 1.928 1.00 93.75 213 THR A O 1
ATOM 1666 N N . LEU A 1 214 ? -7.536 4.140 3.507 1.00 96.06 214 LEU A N 1
ATOM 1667 C CA . LEU A 1 214 ? -6.870 2.845 3.463 1.00 96.06 214 LEU A CA 1
ATOM 1668 C C . LEU A 1 214 ? -7.112 2.213 2.079 1.00 96.06 214 LEU A C 1
ATOM 1670 O O . LEU A 1 214 ? -8.272 2.057 1.702 1.00 96.06 214 LEU A O 1
ATOM 1674 N N . PRO A 1 215 ? -6.057 1.833 1.337 1.00 95.81 215 PRO A N 1
ATOM 1675 C CA . PRO A 1 215 ? -6.216 1.104 0.091 1.00 95.81 215 PRO A CA 1
ATOM 1676 C C . PRO A 1 215 ? -6.956 -0.219 0.300 1.00 95.81 215 PRO A C 1
ATOM 1678 O O . PRO A 1 215 ? -6.587 -1.013 1.170 1.00 95.81 215 PRO A O 1
ATOM 1681 N N . ASP A 1 216 ? -7.959 -0.467 -0.535 1.00 94.38 216 ASP A N 1
ATOM 1682 C CA . ASP A 1 216 ? -8.757 -1.686 -0.504 1.00 94.38 216 ASP A CA 1
ATOM 1683 C C . ASP A 1 216 ? -7.934 -2.901 -0.950 1.00 94.38 216 ASP A C 1
ATOM 1685 O O . ASP A 1 216 ? -6.888 -2.793 -1.608 1.00 94.38 216 ASP A O 1
ATOM 1689 N N . TYR A 1 217 ? -8.412 -4.101 -0.613 1.00 93.94 217 TYR A N 1
ATOM 1690 C CA . TYR A 1 217 ? -7.779 -5.327 -1.087 1.00 93.94 217 TYR A CA 1
ATOM 1691 C C . TYR A 1 217 ? -7.764 -5.395 -2.618 1.00 93.94 217 TYR A C 1
ATOM 1693 O O . TYR A 1 217 ? -8.760 -5.146 -3.294 1.00 93.94 217 TYR A O 1
ATOM 1701 N N . GLY A 1 218 ? -6.601 -5.761 -3.163 1.00 94.00 218 GLY A N 1
ATOM 1702 C CA . GLY A 1 218 ? -6.364 -5.802 -4.606 1.00 94.00 218 GLY A CA 1
ATOM 1703 C C . GLY A 1 218 ? -6.170 -4.427 -5.255 1.00 94.00 218 GLY A C 1
ATOM 1704 O O . GLY A 1 218 ? -6.077 -4.348 -6.479 1.00 94.00 218 GLY A O 1
ATOM 1705 N N . SER A 1 219 ? -6.057 -3.361 -4.457 1.00 96.06 219 SER A N 1
ATOM 1706 C CA . SER A 1 219 ? -5.595 -2.062 -4.941 1.00 96.06 219 SER A CA 1
ATOM 1707 C C . SER A 1 219 ? -4.237 -2.165 -5.638 1.00 96.06 219 SER A C 1
ATOM 1709 O O . SER A 1 219 ? -3.392 -3.002 -5.314 1.00 96.06 219 SER A O 1
ATOM 1711 N N . THR A 1 220 ? -4.045 -1.329 -6.655 1.00 96.00 220 THR A N 1
ATOM 1712 C CA . THR A 1 220 ? -2.873 -1.364 -7.530 1.00 96.00 220 THR A CA 1
ATOM 1713 C C . THR A 1 220 ? -2.410 0.050 -7.832 1.00 96.00 220 THR A C 1
ATOM 1715 O O . THR A 1 220 ? -3.218 0.917 -8.156 1.00 96.00 220 THR A O 1
ATOM 1718 N N . ILE A 1 221 ? -1.097 0.262 -7.775 1.00 96.44 221 ILE A N 1
ATOM 1719 C CA . ILE A 1 221 ? -0.435 1.434 -8.345 1.00 96.44 221 ILE A CA 1
ATOM 1720 C C . ILE A 1 221 ? 0.366 0.972 -9.563 1.00 96.44 221 ILE A C 1
ATOM 1722 O O . ILE A 1 221 ? 1.058 -0.044 -9.488 1.00 96.44 221 ILE A O 1
ATOM 1726 N N . ALA A 1 222 ? 0.308 1.731 -10.652 1.00 96.88 222 ALA A N 1
ATOM 1727 C CA . ALA A 1 222 ? 1.149 1.550 -11.824 1.00 96.88 222 ALA A CA 1
ATOM 1728 C C . ALA A 1 222 ? 1.929 2.834 -12.128 1.00 96.88 222 ALA A C 1
ATOM 1730 O O . ALA A 1 222 ? 1.407 3.944 -12.016 1.00 96.88 222 ALA A O 1
ATOM 1731 N N . PHE A 1 223 ? 3.184 2.650 -12.529 1.00 97.56 223 PHE A N 1
ATOM 1732 C CA . PHE A 1 223 ? 4.018 3.695 -13.105 1.00 97.56 223 PHE A CA 1
ATOM 1733 C C . PHE A 1 223 ? 4.431 3.238 -14.492 1.00 97.56 223 PHE A C 1
ATOM 1735 O O . PHE A 1 223 ? 4.997 2.156 -14.648 1.00 97.56 223 PHE A O 1
ATOM 1742 N N . GLU A 1 224 ? 4.154 4.061 -15.487 1.00 96.38 224 GLU A N 1
ATOM 1743 C CA . GLU A 1 224 ? 4.401 3.732 -16.883 1.00 96.38 224 GLU A CA 1
ATOM 1744 C C . GLU A 1 224 ? 5.404 4.720 -17.453 1.00 96.38 224 GLU A C 1
ATOM 1746 O O . GLU A 1 224 ? 5.195 5.931 -17.381 1.00 96.38 224 GLU A O 1
ATOM 1751 N N . LEU A 1 225 ? 6.490 4.190 -18.009 1.00 95.50 225 LEU A N 1
ATOM 1752 C CA . LEU A 1 225 ? 7.460 4.949 -18.781 1.00 95.50 225 LEU A CA 1
ATOM 1753 C C . LEU A 1 225 ? 7.064 4.850 -20.250 1.00 95.50 225 LEU A C 1
ATOM 1755 O O . LEU A 1 225 ? 6.983 3.748 -20.793 1.00 95.50 225 LEU A O 1
ATOM 1759 N N . PHE A 1 226 ? 6.801 5.983 -20.883 1.00 93.62 226 PHE A N 1
ATOM 1760 C CA . PHE A 1 226 ? 6.314 6.016 -22.257 1.00 93.62 226 PHE A CA 1
ATOM 1761 C C . PHE A 1 226 ? 6.919 7.181 -23.037 1.00 93.62 226 PHE A C 1
ATOM 1763 O O . PHE A 1 226 ? 7.481 8.107 -22.462 1.00 93.62 226 PHE A O 1
ATOM 1770 N N . SER A 1 227 ? 6.799 7.127 -24.358 1.00 92.00 227 SER A N 1
ATOM 1771 C CA . SER A 1 227 ? 7.088 8.242 -25.260 1.00 92.00 227 SER A CA 1
ATOM 1772 C C . SER A 1 227 ? 5.886 8.457 -26.170 1.00 92.00 227 SER A C 1
ATOM 1774 O O . SER A 1 227 ? 5.030 7.577 -26.294 1.00 92.00 227 SER A O 1
ATOM 1776 N N . TYR A 1 228 ? 5.812 9.626 -26.794 1.00 88.19 228 TYR A N 1
ATOM 1777 C CA . TYR A 1 228 ? 4.838 9.869 -27.848 1.00 88.19 228 TYR A CA 1
ATOM 1778 C C . TYR A 1 228 ? 5.474 9.510 -29.189 1.00 88.19 228 TYR A C 1
ATOM 1780 O O . TYR A 1 228 ? 6.471 10.109 -29.579 1.00 88.19 228 TYR A O 1
ATOM 1788 N N . ALA A 1 229 ? 4.883 8.545 -29.887 1.00 77.38 229 ALA A N 1
ATOM 1789 C CA . ALA A 1 229 ? 5.153 8.282 -31.293 1.00 77.38 229 ALA A CA 1
ATOM 1790 C C . ALA A 1 229 ? 3.862 8.537 -32.074 1.00 77.38 229 ALA A C 1
ATOM 1792 O O . ALA A 1 229 ? 2.777 8.191 -31.598 1.00 77.38 229 ALA A O 1
ATOM 1793 N N . GLU A 1 230 ? 3.962 9.155 -33.251 1.00 73.25 230 GLU A N 1
ATOM 1794 C CA . GLU A 1 230 ? 2.797 9.315 -34.120 1.00 73.25 230 GLU A CA 1
ATOM 1795 C C . GLU A 1 230 ? 2.254 7.941 -34.528 1.00 73.25 230 GLU A C 1
ATOM 1797 O O . GLU A 1 230 ? 3.003 7.005 -34.828 1.00 73.25 230 GLU A O 1
ATOM 1802 N N . GLU A 1 231 ? 0.930 7.807 -34.501 1.00 70.00 231 GLU A N 1
ATOM 1803 C CA . GLU A 1 231 ? 0.258 6.560 -34.842 1.00 70.00 231 GLU A CA 1
ATOM 1804 C C . GLU A 1 231 ? 0.617 6.135 -36.275 1.00 70.00 231 GLU A C 1
ATOM 1806 O O . GLU A 1 231 ? 0.470 6.904 -37.223 1.00 70.00 231 GLU A O 1
ATOM 1811 N N . GLY A 1 232 ? 1.136 4.913 -36.433 1.00 70.06 232 GLY A N 1
ATOM 1812 C CA . GLY A 1 232 ? 1.582 4.386 -37.728 1.00 70.06 232 GLY A CA 1
ATOM 1813 C C . GLY A 1 232 ? 3.016 4.751 -38.138 1.00 70.06 232 GLY A C 1
ATOM 1814 O O . GLY A 1 232 ? 3.433 4.352 -39.222 1.00 70.06 232 GLY A O 1
ATOM 1815 N N . GLN A 1 233 ? 3.780 5.461 -37.299 1.00 72.81 233 GLN A N 1
ATOM 1816 C CA . GLN A 1 233 ? 5.201 5.785 -37.534 1.00 72.81 233 GLN A CA 1
ATOM 1817 C C . GLN A 1 233 ? 6.178 4.925 -36.712 1.00 72.81 233 GLN A C 1
ATOM 1819 O O . GLN A 1 233 ? 7.368 5.228 -36.653 1.00 72.81 233 GLN A O 1
ATOM 1824 N N . TYR A 1 234 ? 5.698 3.858 -36.068 1.00 74.25 234 TYR A N 1
ATOM 1825 C CA . TYR A 1 234 ? 6.531 2.964 -35.267 1.00 74.25 234 TYR A CA 1
ATOM 1826 C C . TYR A 1 234 ? 6.440 1.511 -35.742 1.00 74.25 234 TYR A C 1
ATOM 1828 O O . TYR A 1 234 ? 5.355 0.975 -35.969 1.00 74.25 234 TYR A O 1
ATOM 1836 N N . ASP A 1 235 ? 7.595 0.863 -35.863 1.00 77.69 235 ASP A N 1
ATOM 1837 C CA . ASP A 1 235 ? 7.744 -0.563 -36.138 1.00 77.69 235 ASP A CA 1
ATOM 1838 C C . ASP A 1 235 ? 8.867 -1.167 -35.271 1.00 77.69 235 ASP A C 1
ATOM 1840 O O . ASP A 1 235 ? 9.400 -0.528 -34.364 1.00 77.69 235 ASP A O 1
ATOM 1844 N N . SER A 1 236 ? 9.236 -2.426 -35.518 1.00 73.38 236 SER A N 1
ATOM 1845 C CA . SER A 1 236 ? 10.304 -3.101 -34.766 1.00 73.38 236 SER A CA 1
ATOM 1846 C C . SER A 1 236 ? 11.710 -2.523 -34.988 1.00 73.38 236 SER A C 1
ATOM 1848 O O . SER A 1 236 ? 12.638 -2.932 -34.293 1.00 73.38 236 SER A O 1
ATOM 1850 N N . SER A 1 237 ? 11.891 -1.638 -35.972 1.00 80.19 237 SER A N 1
ATOM 1851 C CA . SER A 1 237 ? 13.148 -0.943 -36.270 1.00 80.19 237 SER A CA 1
ATOM 1852 C C . SER A 1 237 ? 13.227 0.451 -35.643 1.00 80.19 237 SER A C 1
ATOM 1854 O O . SER A 1 237 ? 14.310 1.040 -35.613 1.00 80.19 237 SER A O 1
ATOM 1856 N N . THR A 1 238 ? 12.114 0.969 -35.109 1.00 84.50 238 THR A N 1
ATOM 1857 C CA . THR A 1 238 ? 12.091 2.244 -34.392 1.00 84.50 238 THR A CA 1
ATOM 1858 C C . THR A 1 238 ? 13.029 2.176 -33.183 1.00 84.50 238 THR A C 1
ATOM 1860 O O . THR A 1 238 ? 12.872 1.293 -32.333 1.00 84.50 238 THR A O 1
ATOM 1863 N N . PRO A 1 239 ? 14.028 3.075 -33.091 1.00 87.56 239 PRO A N 1
ATOM 1864 C CA . PRO A 1 239 ? 14.968 3.062 -31.983 1.00 87.56 239 PRO A CA 1
ATOM 1865 C C . PRO A 1 239 ? 14.262 3.403 -30.670 1.00 87.56 239 PRO A C 1
ATOM 1867 O O . PRO A 1 239 ? 13.226 4.068 -30.648 1.00 87.56 239 PRO A O 1
ATOM 1870 N N . PHE A 1 240 ? 14.857 2.969 -29.559 1.00 90.50 240 PHE A N 1
ATOM 1871 C CA . PHE A 1 240 ? 14.385 3.378 -28.243 1.00 90.50 240 PHE A CA 1
ATOM 1872 C C . PHE A 1 240 ? 14.456 4.917 -28.114 1.00 90.50 240 PHE A C 1
ATOM 1874 O O . PHE A 1 240 ? 15.473 5.493 -28.514 1.00 90.50 240 PHE A O 1
ATOM 1881 N N . PRO A 1 241 ? 13.419 5.583 -27.568 1.00 92.50 241 PRO A N 1
ATOM 1882 C CA . PRO A 1 241 ? 13.376 7.041 -27.467 1.00 92.50 241 PRO A CA 1
ATOM 1883 C C . PRO A 1 241 ? 14.528 7.614 -26.641 1.00 92.50 241 PRO A C 1
ATOM 1885 O O . PRO A 1 241 ? 15.011 6.991 -25.688 1.00 92.50 241 PRO A O 1
ATOM 1888 N N . ASN A 1 242 ? 14.929 8.844 -26.952 1.00 90.94 242 ASN A N 1
ATOM 1889 C CA . ASN A 1 242 ? 15.895 9.566 -26.134 1.00 90.94 242 ASN A CA 1
ATOM 1890 C C . ASN A 1 242 ? 15.285 9.923 -24.774 1.00 90.94 242 ASN A C 1
ATOM 1892 O O . ASN A 1 242 ? 14.075 10.076 -24.625 1.00 90.94 242 ASN A O 1
ATOM 1896 N N . ALA A 1 243 ? 16.130 10.121 -23.760 1.00 89.31 243 ALA A N 1
ATOM 1897 C CA . ALA A 1 243 ? 15.662 10.367 -22.394 1.00 89.31 243 ALA A CA 1
ATOM 1898 C C . ALA A 1 243 ? 14.760 11.612 -22.246 1.00 89.31 243 ALA A C 1
ATOM 1900 O O . ALA A 1 243 ? 13.905 11.645 -21.367 1.00 89.31 243 ALA A O 1
ATOM 1901 N N . ASN A 1 244 ? 14.931 12.624 -23.099 1.00 92.12 244 ASN A N 1
ATOM 1902 C CA . ASN A 1 244 ? 14.108 13.839 -23.134 1.00 92.12 244 ASN A CA 1
ATOM 1903 C C . ASN A 1 244 ? 12.757 13.659 -23.854 1.00 92.12 244 ASN A C 1
ATOM 1905 O O . ASN A 1 244 ? 11.935 14.570 -23.824 1.00 92.12 244 ASN A O 1
ATOM 1909 N N . GLU A 1 245 ? 12.528 12.511 -24.489 1.00 93.19 245 GLU A N 1
ATOM 1910 C CA . GLU A 1 245 ? 11.269 12.130 -25.144 1.00 93.19 245 GLU A CA 1
ATOM 1911 C C . GLU A 1 245 ? 10.423 11.206 -24.249 1.00 93.19 245 GLU A C 1
ATOM 1913 O O . GLU A 1 245 ? 9.311 10.818 -24.616 1.00 93.19 245 GLU A O 1
ATOM 1918 N N . LEU A 1 246 ? 10.948 10.854 -23.070 1.00 95.19 246 LEU A N 1
ATOM 1919 C CA . LEU A 1 246 ? 10.308 9.965 -22.113 1.00 95.19 246 LEU A CA 1
ATOM 1920 C C . LEU A 1 246 ? 9.473 10.730 -21.086 1.00 95.19 246 LEU A C 1
ATOM 1922 O O . LEU A 1 246 ? 9.876 11.755 -20.538 1.00 95.19 246 LEU A O 1
ATOM 1926 N N . TRP A 1 247 ? 8.327 10.146 -20.769 1.00 96.12 247 TRP A N 1
ATOM 1927 C CA . TRP A 1 247 ? 7.341 10.633 -19.819 1.00 96.12 247 TRP A CA 1
ATOM 1928 C C . TRP A 1 247 ? 7.000 9.530 -18.826 1.00 96.12 247 TRP A C 1
ATOM 1930 O O . TRP A 1 247 ? 7.093 8.341 -19.136 1.00 96.12 247 TRP A O 1
ATOM 1940 N N . VAL A 1 248 ? 6.574 9.930 -17.628 1.00 96.19 248 VAL A N 1
ATOM 1941 C CA . VAL A 1 248 ? 6.086 9.008 -16.601 1.00 96.19 248 VAL A CA 1
ATOM 1942 C C . VAL A 1 248 ? 4.621 9.300 -16.326 1.00 96.19 248 VAL A C 1
ATOM 1944 O O . VAL A 1 248 ? 4.255 10.438 -16.035 1.00 96.19 248 VAL A O 1
ATOM 1947 N N . ARG A 1 249 ? 3.788 8.263 -16.382 1.00 95.69 249 ARG A N 1
ATOM 1948 C CA . ARG A 1 249 ? 2.388 8.308 -15.951 1.00 95.69 249 ARG A CA 1
ATOM 1949 C C . ARG A 1 249 ? 2.226 7.505 -14.666 1.00 95.69 249 ARG A C 1
ATOM 1951 O O . ARG A 1 249 ? 2.735 6.393 -14.564 1.00 95.69 249 ARG A O 1
ATOM 1958 N N . PHE A 1 250 ? 1.514 8.077 -13.702 1.00 95.88 250 PHE A N 1
ATOM 1959 C CA . PHE A 1 250 ? 1.087 7.410 -12.475 1.00 95.88 250 PHE A CA 1
ATOM 1960 C C . PHE A 1 250 ? -0.396 7.052 -12.582 1.00 95.88 250 PHE A C 1
ATOM 1962 O O . PHE A 1 250 ? -1.191 7.848 -13.081 1.00 95.88 250 PHE A O 1
ATOM 1969 N N . ILE A 1 251 ? -0.756 5.853 -12.127 1.00 95.81 251 ILE A N 1
ATOM 1970 C CA . ILE A 1 251 ? -2.136 5.370 -12.083 1.00 95.81 251 ILE A CA 1
ATOM 1971 C C . ILE A 1 251 ? -2.353 4.643 -10.757 1.00 95.81 251 ILE A C 1
ATOM 1973 O O . ILE A 1 251 ? -1.522 3.842 -10.332 1.00 95.81 251 ILE A O 1
ATOM 1977 N N . PHE A 1 252 ? -3.498 4.869 -10.127 1.00 96.19 252 PHE A N 1
ATOM 1978 C CA . PHE A 1 252 ? -3.967 4.164 -8.946 1.00 96.19 252 PHE A CA 1
ATOM 1979 C C . PHE A 1 252 ? -5.373 3.612 -9.185 1.00 96.19 252 PHE A C 1
ATOM 1981 O O . PHE A 1 252 ? -6.267 4.327 -9.633 1.00 96.19 252 PHE A O 1
ATOM 1988 N N . ARG A 1 253 ? -5.581 2.338 -8.858 1.00 95.44 253 ARG A N 1
ATOM 1989 C CA . ARG A 1 253 ? -6.899 1.704 -8.792 1.00 95.44 253 ARG A CA 1
ATOM 1990 C C . ARG A 1 253 ? -7.118 1.199 -7.377 1.00 95.44 253 ARG A C 1
ATOM 1992 O O . ARG A 1 253 ? -6.346 0.365 -6.903 1.00 95.44 253 ARG A O 1
ATOM 1999 N N . ASN A 1 254 ? -8.154 1.695 -6.712 1.00 94.38 254 ASN A N 1
ATOM 2000 C CA . ASN A 1 254 ? -8.436 1.331 -5.330 1.00 94.38 254 ASN A CA 1
ATOM 2001 C C . ASN A 1 254 ? -9.439 0.178 -5.254 1.00 94.38 254 ASN A C 1
ATOM 2003 O O . ASN A 1 254 ? -10.633 0.423 -5.173 1.00 94.38 254 ASN A O 1
ATOM 2007 N N . GLY A 1 255 ? -8.948 -1.058 -5.318 1.00 92.25 255 GLY A N 1
ATOM 2008 C CA . GLY A 1 255 ? -9.784 -2.254 -5.261 1.00 92.25 255 GLY A CA 1
ATOM 2009 C C . GLY A 1 255 ? -9.908 -2.976 -6.601 1.00 92.25 255 GLY A C 1
ATOM 2010 O O . GLY A 1 255 ? -9.153 -2.740 -7.550 1.00 92.25 255 GLY A O 1
ATOM 2011 N N . THR A 1 256 ? -10.836 -3.929 -6.646 1.00 90.44 256 THR A N 1
ATOM 2012 C CA . THR A 1 256 ? -11.020 -4.859 -7.774 1.00 90.44 256 THR A CA 1
ATOM 2013 C C . THR A 1 256 ? -12.409 -4.793 -8.394 1.00 90.44 256 THR A C 1
ATOM 2015 O O . THR A 1 256 ? -12.647 -5.460 -9.405 1.00 90.44 256 THR A O 1
ATOM 2018 N N . LEU A 1 257 ? -13.320 -3.986 -7.846 1.00 89.00 257 LEU A N 1
ATOM 2019 C CA . LEU A 1 257 ? -14.672 -3.864 -8.369 1.00 89.00 257 LEU A CA 1
ATOM 2020 C C . LEU A 1 257 ? -14.625 -3.218 -9.755 1.00 89.00 257 LEU A C 1
ATOM 2022 O O . LEU A 1 257 ? -13.798 -2.353 -10.054 1.00 89.00 257 LEU A O 1
ATOM 2026 N N . ASN A 1 258 ? -15.541 -3.634 -10.627 1.00 8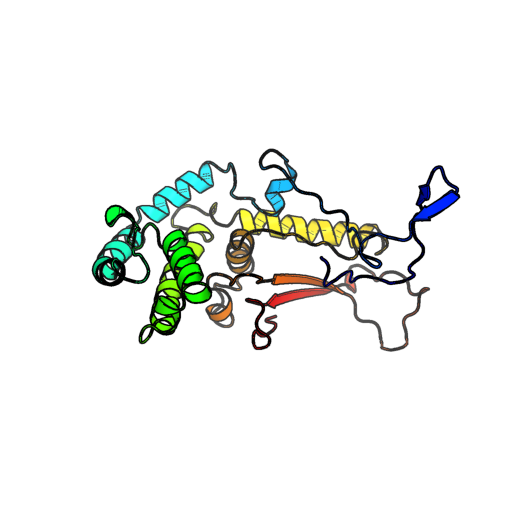4.62 258 ASN A N 1
ATOM 2027 C CA . ASN A 1 258 ? -15.634 -3.099 -11.990 1.00 84.62 258 ASN A CA 1
ATOM 2028 C C . ASN A 1 258 ? -15.993 -1.604 -12.017 1.00 84.62 258 ASN A C 1
ATOM 2030 O O . ASN A 1 258 ? -15.795 -0.942 -13.029 1.00 84.62 258 ASN A O 1
ATOM 2034 N N . THR A 1 259 ? -16.527 -1.085 -10.912 1.00 88.62 259 THR A N 1
ATOM 2035 C CA . THR A 1 259 ? -16.876 0.324 -10.716 1.00 88.62 259 THR A CA 1
ATOM 2036 C C . THR A 1 259 ? -15.722 1.167 -10.180 1.00 88.62 259 THR A C 1
ATOM 2038 O O . THR A 1 259 ? -15.852 2.389 -10.156 1.00 88.62 259 THR A O 1
ATOM 2041 N N . ASP A 1 260 ? -14.618 0.550 -9.743 1.00 87.38 260 ASP A N 1
ATOM 2042 C CA . ASP A 1 260 ? -13.479 1.278 -9.179 1.00 87.38 260 ASP A CA 1
ATOM 2043 C C . ASP A 1 260 ? -12.733 2.010 -10.304 1.00 87.38 260 ASP A C 1
ATOM 2045 O O . ASP A 1 260 ? -12.200 1.353 -11.210 1.00 87.38 260 ASP A O 1
ATOM 2049 N N . PRO A 1 261 ? -12.683 3.355 -10.284 1.00 89.38 261 PRO A N 1
ATOM 2050 C CA . PRO A 1 261 ? -12.075 4.119 -11.361 1.00 89.38 261 PRO A CA 1
ATOM 2051 C C . PRO A 1 261 ? -10.549 3.982 -11.355 1.00 89.38 261 PRO A C 1
ATOM 2053 O O . PRO A 1 261 ? -9.921 3.798 -10.310 1.00 89.38 261 PRO A O 1
ATOM 2056 N N . LEU A 1 262 ? -9.945 4.158 -12.532 1.00 89.81 262 LEU A N 1
ATOM 2057 C CA . LEU A 1 262 ? -8.524 4.481 -12.631 1.00 89.81 262 LEU A CA 1
ATOM 2058 C C . LEU A 1 262 ? -8.337 5.960 -12.283 1.00 89.81 262 LEU A C 1
ATOM 2060 O O . LEU A 1 262 ? -8.961 6.832 -12.888 1.00 89.81 262 LEU A O 1
ATOM 2064 N N . ILE A 1 263 ? -7.496 6.228 -11.294 1.00 88.81 263 ILE A N 1
ATOM 2065 C CA . ILE A 1 263 ? -7.170 7.563 -10.798 1.00 88.81 263 ILE A CA 1
ATOM 2066 C C . ILE A 1 263 ? -5.753 7.885 -11.270 1.00 88.81 263 ILE A C 1
ATOM 2068 O O . ILE A 1 263 ? -4.843 7.095 -11.036 1.00 88.81 263 ILE A O 1
ATOM 2072 N N . SER A 1 264 ? -5.560 9.030 -11.918 1.00 80.56 264 SER A N 1
ATOM 2073 C CA . SER A 1 264 ? -4.250 9.542 -12.347 1.00 80.56 264 SER A CA 1
ATOM 2074 C C . SER A 1 264 ? -4.012 10.933 -11.794 1.00 80.56 264 SER A C 1
ATOM 2076 O O . SER A 1 264 ? -4.990 11.718 -11.843 1.00 80.56 264 SER A O 1
#

InterPro domains:
  IPR029033 Histidine phosphatase superfamily [G3DSA:3.40.50.1240] (1-262)
  IPR029033 Histidine phosphatase superfamily [SSF53254] (1-257)

pLDDT: mean 91.28, std 9.08, range [52.5, 98.44]

Radius of gyration: 23.28 Å; chains: 1; bounding box: 49×65×64 Å